Protein AF-A0A085ULA9-F1 (afdb_monomer)

Radius of gyration: 22.55 Å; Cα contacts (8 Å, |Δi|>4): 317; chains: 1; bounding box: 59×37×66 Å

pLDDT: mean 83.33, std 12.56, range [36.72, 97.19]

Organism: Pseudomonas syringae (NCBI:txid317)

Nearest PDB structures (foldseek):
  6o9v-assembly1_A-2  TM=3.734E-01  e=7.678E-01  Paramagnetospirillum magnetotacticum
  5i2s-assembly1_A  TM=2.786E-01  e=1.704E+00  Vesicular stomatitis Indiana virus strain Mudd-Summers
  6e7k-assembly2_D  TM=3.694E-01  e=5.322E+00  Homo sapiens
  3k71-assembly5_A  TM=2.189E-01  e=4.749E+00  Homo sapiens

Sequence (189 aa):
YWLSSKPIEDWLNKGPFGEDSYEAAPHLQEPETAFYYLLSLFANIRISIDHNPEFVPNYPLDFRDTVPFDVRKANTRIRIESSLGGLLNVMEGIDVGAFLALKRTETFHDISRINAYEKNTLTPVKDFVHRLLPNALEIFVNTPPFYMSEPLNNLPAVSHQWYVRAQLSLRDGPRTWVFPAPPPKDPTP

Foldseek 3Di:
DADDPCNPVLCCQQAPNHPPVPDRDPQRPDPVSSVLLVLQVQFPKDKDKDFQPLADPPDDDDPPDPDHPQQNPFGIKIKIFTCNCVVVVPQPFKDKDKKKKKKKKWWWAAPVSPDIDIDIDIGTDDDWDWDDDSGMIMTGHHADDWAPDDNVVRGTTIHMDMDMDMKMWGDDPPDIRIHPHPRDDDPDD

Solvent-accessible surface area (backbone atoms only — not comparable to full-atom values): 11130 Å² total; per-residue (Å²): 139,86,72,62,100,46,60,66,57,52,45,51,38,31,30,100,83,26,89,48,70,90,66,51,48,78,56,50,69,45,69,68,54,28,50,48,47,52,50,33,66,59,22,54,74,42,78,50,80,43,74,29,88,68,41,39,89,89,63,73,91,57,91,84,52,92,64,57,61,73,52,25,66,10,52,24,31,35,37,43,34,40,40,47,38,74,75,66,73,44,81,72,48,68,46,77,51,73,49,43,28,44,34,38,40,37,40,39,46,44,86,83,64,79,53,72,52,77,48,78,47,78,44,77,56,87,84,70,52,71,47,84,49,94,50,33,44,36,36,35,40,73,73,72,80,74,42,76,58,38,42,93,77,72,37,43,20,35,44,70,47,82,46,78,48,74,36,38,32,37,48,59,86,96,45,75,49,54,33,70,48,72,80,70,81,73,90,73,133

Secondary structure (DSSP, 8-state):
--S-S-HHHHHHHHSTT-S-GGG--HHHHSHHHHHHHHHHHHT--EEEEEE-TT--TT----TT-SS-HHHHH-SEEEEEE-SHHHHHT--SSEEEEEEEEEEEEEEEE-TTSS-EEEEEEEEEE---EEEEETTEEEEEE-PPPPB--BGGGTBPEEEEEEEEEEEEEEEETTEEEEESPPPPPPS--

Mean predicted aligned error: 8.76 Å

Structure (mmCIF, N/CA/C/O backbone):
data_AF-A0A085ULA9-F1
#
_entry.id   AF-A0A085ULA9-F1
#
loop_
_atom_site.group_PDB
_atom_site.id
_atom_site.type_symbol
_atom_site.label_atom_id
_atom_site.label_alt_id
_atom_site.label_comp_id
_atom_site.label_asym_id
_atom_site.label_entity_id
_atom_site.label_seq_id
_atom_site.pdbx_PDB_ins_code
_atom_site.Cartn_x
_atom_site.Cartn_y
_atom_site.Cartn_z
_atom_site.occupancy
_atom_site.B_iso_or_equiv
_atom_site.auth_seq_id
_atom_site.auth_comp_id
_atom_site.auth_asym_id
_atom_site.auth_atom_id
_atom_site.pdbx_PDB_model_num
ATOM 1 N N . TYR A 1 1 ? 9.131 10.186 23.127 1.00 36.72 1 TYR A N 1
ATOM 2 C CA . TYR A 1 1 ? 9.164 8.709 23.084 1.00 36.72 1 TYR A CA 1
ATOM 3 C C . TYR A 1 1 ? 7.733 8.209 23.075 1.00 36.72 1 TYR A C 1
ATOM 5 O O . TYR A 1 1 ? 7.153 8.189 24.144 1.00 36.72 1 TYR A O 1
ATOM 13 N N . TRP A 1 2 ? 7.111 7.925 21.925 1.00 43.69 2 TRP A N 1
ATOM 14 C CA . TRP A 1 2 ? 5.645 7.720 21.919 1.00 43.69 2 TRP A CA 1
ATOM 15 C C . TRP A 1 2 ? 5.112 6.588 21.043 1.00 43.69 2 TRP A C 1
ATOM 17 O O . TRP A 1 2 ? 3.910 6.390 20.931 1.00 43.69 2 TRP A O 1
ATOM 27 N N . LEU A 1 3 ? 6.012 5.777 20.504 1.00 49.28 3 LEU A N 1
ATOM 28 C CA . LEU A 1 3 ? 5.703 4.384 20.245 1.00 49.28 3 LEU A CA 1
ATOM 29 C C . LEU A 1 3 ? 6.704 3.624 21.100 1.00 49.28 3 LEU A C 1
ATOM 31 O O . LEU A 1 3 ? 7.901 3.639 20.808 1.00 49.28 3 LEU A O 1
ATOM 35 N N . SER A 1 4 ? 6.235 3.054 22.211 1.00 52.16 4 SER A N 1
ATOM 36 C CA . SER A 1 4 ? 6.981 1.975 22.849 1.00 52.16 4 SER A CA 1
ATOM 37 C C . SER A 1 4 ? 7.317 0.967 21.758 1.00 52.16 4 SER A C 1
ATOM 39 O O . SER A 1 4 ? 6.500 0.704 20.871 1.00 52.16 4 SER A O 1
ATOM 41 N N . SER A 1 5 ? 8.522 0.405 21.796 1.00 59.31 5 SER A N 1
ATOM 42 C CA . SER A 1 5 ? 8.891 -0.690 20.896 1.00 59.31 5 SER A CA 1
ATOM 43 C C . SER A 1 5 ? 7.953 -1.896 21.050 1.00 59.31 5 SER A C 1
ATOM 45 O O . SER A 1 5 ? 8.008 -2.818 20.239 1.00 59.31 5 SER A O 1
ATOM 47 N N . LYS A 1 6 ? 7.089 -1.881 22.077 1.00 71.19 6 LYS A N 1
ATOM 48 C CA . LYS A 1 6 ? 6.201 -2.956 22.484 1.00 71.19 6 LYS A CA 1
ATOM 49 C C . LYS A 1 6 ? 4.819 -2.426 22.917 1.00 71.19 6 LYS A C 1
ATOM 51 O O . LYS A 1 6 ? 4.442 -2.532 24.081 1.00 71.19 6 LYS A O 1
ATOM 56 N N . PRO A 1 7 ? 4.022 -1.885 21.981 1.00 76.25 7 PRO A N 1
ATOM 57 C CA . PRO A 1 7 ? 2.766 -1.196 22.296 1.00 76.25 7 PRO A CA 1
ATOM 58 C C . PRO A 1 7 ? 1.707 -2.090 22.964 1.00 76.25 7 PRO A C 1
ATOM 60 O O . PRO A 1 7 ? 0.885 -1.605 23.734 1.00 76.25 7 PRO A O 1
ATOM 63 N N . ILE A 1 8 ? 1.738 -3.402 22.708 1.00 80.12 8 ILE A N 1
ATOM 64 C CA . ILE A 1 8 ? 0.857 -4.369 23.380 1.00 80.12 8 ILE A CA 1
ATOM 65 C C . ILE A 1 8 ? 1.287 -4.591 24.835 1.00 80.12 8 ILE A C 1
ATOM 67 O O . ILE A 1 8 ? 0.431 -4.677 25.707 1.00 80.12 8 ILE A O 1
ATOM 71 N N . GLU A 1 9 ? 2.590 -4.670 25.115 1.00 78.19 9 GLU A N 1
ATOM 72 C CA . GLU A 1 9 ? 3.090 -4.854 26.485 1.00 78.19 9 GLU A CA 1
ATOM 73 C C . GLU A 1 9 ? 2.795 -3.617 27.340 1.00 78.19 9 GLU A C 1
ATOM 75 O O . GLU A 1 9 ? 2.327 -3.748 28.467 1.00 78.19 9 GLU A O 1
ATOM 80 N N . ASP A 1 10 ? 2.965 -2.420 26.773 1.00 77.25 10 ASP A N 1
ATOM 81 C CA . ASP A 1 10 ? 2.553 -1.168 27.412 1.00 77.25 10 ASP A CA 1
ATOM 82 C C . ASP A 1 10 ? 1.059 -1.172 27.759 1.00 77.25 10 ASP A C 1
ATOM 84 O O . ASP A 1 10 ? 0.683 -0.781 28.865 1.00 77.25 10 ASP A O 1
ATOM 88 N N . TRP A 1 11 ? 0.207 -1.644 26.842 1.00 78.12 11 TRP A N 1
ATOM 89 C CA . TRP A 1 11 ? -1.227 -1.742 27.098 1.00 78.12 11 TRP A CA 1
ATOM 90 C C . TRP A 1 11 ? -1.567 -2.769 28.183 1.00 78.12 11 TRP A C 1
ATOM 92 O O . TRP A 1 11 ? -2.423 -2.506 29.022 1.00 78.12 11 TRP A O 1
ATOM 102 N N . LEU A 1 12 ? -0.886 -3.917 28.208 1.00 81.62 12 LEU A N 1
ATOM 103 C CA . LEU A 1 12 ? -1.092 -4.939 29.238 1.00 81.62 12 LEU A CA 1
ATOM 104 C C . LEU A 1 12 ? -0.644 -4.462 30.628 1.00 81.62 12 LEU A C 1
ATOM 106 O O . LEU A 1 12 ? -1.341 -4.724 31.603 1.00 81.62 12 LEU A O 1
ATOM 110 N N . ASN A 1 13 ? 0.474 -3.737 30.717 1.00 81.19 13 ASN A N 1
ATOM 111 C CA . ASN A 1 13 ? 1.049 -3.305 31.995 1.00 81.19 13 ASN A CA 1
ATOM 112 C C . ASN A 1 13 ? 0.388 -2.043 32.568 1.00 81.19 13 ASN A C 1
ATOM 114 O O . ASN A 1 13 ? 0.240 -1.938 33.781 1.00 81.19 13 ASN A O 1
ATOM 118 N N . LYS A 1 14 ? -0.002 -1.086 31.712 1.00 78.81 14 LYS A N 1
ATOM 119 C CA . LYS A 1 14 ? -0.564 0.220 32.121 1.00 78.81 14 LYS A CA 1
ATOM 120 C C . LYS A 1 14 ? -2.064 0.359 31.866 1.00 78.81 14 LYS A C 1
ATOM 122 O O . LYS A 1 14 ? -2.638 1.421 32.109 1.00 78.81 14 LYS A O 1
ATOM 127 N N . GLY A 1 15 ? -2.682 -0.665 31.287 1.00 71.38 15 GLY A N 1
ATOM 128 C CA . GLY A 1 15 ? -4.110 -0.706 31.014 1.00 71.38 15 GLY A CA 1
ATOM 129 C C . GLY A 1 15 ? -4.943 -1.119 32.229 1.00 71.38 15 GLY A C 1
ATOM 130 O O . GLY A 1 15 ? -4.417 -1.296 33.325 1.00 71.38 15 GLY A O 1
ATOM 131 N N . PRO A 1 16 ? -6.258 -1.328 32.047 1.00 67.81 16 PRO A N 1
ATOM 132 C CA . PRO A 1 16 ? -7.203 -1.587 33.139 1.00 67.81 16 PRO A CA 1
ATOM 133 C C . PRO A 1 16 ? -6.960 -2.901 33.902 1.00 67.81 16 PRO A C 1
ATOM 135 O O . PRO A 1 16 ? -7.586 -3.122 34.935 1.00 67.81 16 PRO A O 1
ATOM 138 N N . PHE A 1 17 ? -6.084 -3.772 33.396 1.00 68.81 17 PHE A N 1
ATOM 139 C CA . PHE A 1 17 ? -5.747 -5.069 33.990 1.00 68.81 17 PHE A CA 1
ATOM 140 C C . PHE A 1 17 ? -4.289 -5.161 34.469 1.00 68.81 17 PHE A C 1
ATOM 142 O O . PHE A 1 17 ? -3.869 -6.232 34.901 1.00 68.81 17 PHE A O 1
ATOM 149 N N . GLY A 1 18 ? -3.514 -4.080 34.352 1.00 69.62 18 GLY A N 1
ATOM 150 C CA . GLY A 1 18 ? -2.092 -4.063 34.678 1.00 69.62 18 GLY A CA 1
ATOM 151 C C . GLY A 1 18 ? -1.803 -3.713 36.139 1.00 69.62 18 GLY A C 1
ATOM 152 O O . GLY A 1 18 ? -2.614 -3.080 36.813 1.00 69.62 18 GLY A O 1
ATOM 153 N N . GLU A 1 19 ? -0.634 -4.128 36.629 1.00 68.44 19 GLU A N 1
ATOM 154 C CA . GLU A 1 19 ? -0.195 -3.866 38.010 1.00 68.44 19 GLU A CA 1
ATOM 155 C C . GLU A 1 19 ? 0.380 -2.445 38.189 1.00 68.44 19 GLU A C 1
ATOM 157 O O . GLU A 1 19 ? 0.368 -1.904 39.296 1.00 68.44 19 GLU A O 1
ATOM 162 N N . ASP A 1 20 ? 0.807 -1.795 37.100 1.00 67.75 20 ASP A N 1
ATOM 163 C CA . ASP A 1 20 ? 1.395 -0.451 37.108 1.00 67.75 20 ASP A CA 1
ATOM 164 C C . ASP A 1 20 ? 0.315 0.638 36.986 1.00 67.75 20 ASP A C 1
ATOM 166 O O . ASP A 1 20 ? 0.240 1.390 36.011 1.00 67.75 20 ASP A O 1
ATOM 170 N N . SER A 1 21 ? -0.534 0.757 38.011 1.00 58.56 21 SER A N 1
ATOM 171 C CA . SER A 1 21 ? -1.608 1.763 38.061 1.00 58.56 21 SER A CA 1
ATOM 172 C C . SER A 1 21 ? -1.131 3.187 38.386 1.00 58.56 21 SER A C 1
ATOM 174 O O . SER A 1 21 ? -1.938 4.116 38.394 1.00 58.56 21 SER A O 1
ATOM 176 N N . TYR A 1 22 ? 0.153 3.375 38.711 1.00 60.53 22 TYR A N 1
ATOM 177 C CA . TYR A 1 22 ? 0.674 4.645 39.236 1.00 60.53 22 TYR A CA 1
ATOM 178 C C . TYR A 1 22 ? 0.851 5.740 38.170 1.00 60.53 22 TYR A C 1
ATOM 180 O O . TYR A 1 22 ? 0.768 6.915 38.512 1.00 60.53 22 TYR A O 1
ATOM 188 N N . GLU A 1 23 ? 1.005 5.382 36.890 1.00 68.12 23 GLU A N 1
ATOM 189 C CA . GLU A 1 23 ? 0.993 6.325 35.761 1.00 68.12 23 GLU A CA 1
ATOM 190 C C . GLU A 1 23 ? 0.370 5.671 34.517 1.00 68.12 23 GLU A C 1
ATOM 192 O O . GLU A 1 23 ? 1.063 5.247 33.583 1.00 68.12 23 GLU A O 1
ATOM 197 N N . ALA A 1 24 ? -0.965 5.585 34.494 1.00 65.00 24 ALA A N 1
ATOM 198 C CA . ALA A 1 24 ? -1.688 5.190 33.289 1.00 65.00 24 ALA A CA 1
ATOM 199 C C . ALA A 1 24 ? -1.331 6.151 32.146 1.00 65.00 24 ALA A C 1
ATOM 201 O O . ALA A 1 24 ? -1.476 7.374 32.271 1.00 65.00 24 ALA A O 1
ATOM 202 N N . ALA A 1 25 ? -0.850 5.598 31.028 1.00 72.75 25 ALA A N 1
ATOM 203 C CA . ALA A 1 25 ? -0.471 6.409 29.879 1.00 72.75 25 ALA A CA 1
ATOM 204 C C . ALA A 1 25 ? -1.682 7.240 29.401 1.00 72.75 25 ALA A C 1
ATOM 206 O O . ALA A 1 25 ? -2.804 6.738 29.455 1.00 72.75 25 ALA A O 1
ATOM 207 N N . PRO A 1 26 ? -1.499 8.477 28.900 1.00 74.50 26 PRO A N 1
ATOM 208 C CA . PRO A 1 26 ? -2.621 9.379 28.605 1.00 74.50 26 PRO A CA 1
ATOM 209 C C . PRO A 1 26 ? -3.698 8.770 27.694 1.00 74.50 26 PRO A C 1
ATOM 211 O O . PRO A 1 26 ? -4.889 8.979 27.888 1.00 74.50 26 PRO A O 1
ATOM 214 N N . HIS A 1 27 ? -3.279 7.940 26.738 1.00 72.62 27 HIS A N 1
ATOM 215 C CA . HIS A 1 27 ? -4.153 7.261 25.779 1.00 72.62 27 HIS A CA 1
ATOM 216 C C . HIS A 1 27 ? -4.982 6.111 26.363 1.00 72.62 27 HIS A C 1
ATOM 218 O O . HIS A 1 27 ? -5.830 5.559 25.670 1.00 72.62 27 HIS A O 1
ATOM 224 N N . LEU A 1 28 ? -4.726 5.753 27.621 1.00 77.44 28 LEU A N 1
ATOM 225 C CA . LEU A 1 28 ? -5.361 4.659 28.348 1.00 77.44 28 LEU A CA 1
ATOM 226 C C . LEU A 1 28 ? -6.327 5.146 29.433 1.00 77.44 28 LEU A C 1
ATOM 228 O O . LEU A 1 28 ? -7.044 4.337 30.014 1.00 77.44 28 LEU A O 1
ATOM 232 N N . GLN A 1 29 ? -6.343 6.453 29.707 1.00 78.06 29 GLN A N 1
ATOM 233 C CA . GLN A 1 29 ? -7.171 7.054 30.754 1.00 78.06 29 GLN A CA 1
ATOM 234 C C . GLN A 1 29 ? -8.648 7.115 30.353 1.00 78.06 29 GLN A C 1
ATOM 236 O O . GLN A 1 29 ? -9.530 6.861 31.170 1.00 78.06 29 GLN A O 1
ATOM 241 N N . GLU A 1 30 ? -8.921 7.434 29.088 1.00 81.50 30 GLU A N 1
ATOM 242 C CA . GLU A 1 30 ? -10.275 7.478 28.544 1.00 81.50 30 GLU A CA 1
ATOM 243 C C . GLU A 1 30 ? -10.642 6.121 27.921 1.00 81.50 30 GLU A C 1
ATOM 245 O O . GLU A 1 30 ? -9.983 5.704 26.964 1.00 81.50 30 GLU A O 1
ATOM 250 N N . PRO A 1 31 ? -11.706 5.439 28.389 1.00 81.62 31 PRO A N 1
ATOM 251 C CA . PRO A 1 31 ? -12.066 4.105 27.904 1.00 81.62 31 PRO A CA 1
ATOM 252 C C . PRO A 1 31 ? -12.288 4.019 26.388 1.00 81.62 31 PRO A C 1
ATOM 254 O O . PRO A 1 31 ? -11.878 3.044 25.761 1.00 81.62 31 PRO A O 1
ATOM 257 N N . GLU A 1 32 ? -12.911 5.037 25.783 1.00 79.75 32 GLU A N 1
ATOM 258 C CA . GLU A 1 32 ? -13.152 5.069 24.333 1.00 79.75 32 GLU A CA 1
ATOM 259 C C . GLU A 1 32 ? -11.840 5.200 23.543 1.00 79.75 32 GLU A C 1
ATOM 261 O O . GLU A 1 32 ? -11.615 4.462 22.581 1.00 79.75 32 GLU A O 1
ATOM 266 N N . THR A 1 33 ? -10.948 6.090 23.984 1.00 79.75 33 THR A N 1
ATOM 267 C CA . THR A 1 33 ? -9.624 6.303 23.381 1.00 79.75 33 THR A CA 1
ATOM 268 C C . THR A 1 33 ? -8.748 5.057 23.521 1.00 79.75 33 THR A C 1
ATOM 270 O O . THR A 1 33 ? -8.110 4.637 22.554 1.00 79.75 33 THR A O 1
ATOM 273 N N . ALA A 1 34 ? -8.783 4.410 24.685 1.00 80.75 34 ALA A N 1
ATOM 274 C CA . ALA A 1 34 ? -8.039 3.189 24.961 1.00 80.75 34 ALA A CA 1
ATOM 275 C C . ALA A 1 34 ? -8.523 2.010 24.100 1.00 80.75 34 ALA A C 1
ATOM 277 O O . ALA A 1 34 ? -7.717 1.289 23.507 1.00 80.75 34 ALA A O 1
ATOM 278 N N . PHE A 1 35 ? -9.844 1.849 23.966 1.00 82.62 35 PHE A N 1
ATOM 279 C CA . PHE A 1 35 ? -10.444 0.840 23.093 1.00 82.62 35 PHE A CA 1
ATOM 280 C C . PHE A 1 35 ? -10.069 1.063 21.625 1.00 82.62 35 PHE A C 1
ATOM 282 O O . PHE A 1 35 ? -9.672 0.126 20.933 1.00 82.62 35 PHE A O 1
ATOM 289 N N . TYR A 1 36 ? -10.143 2.304 21.148 1.00 81.50 36 TYR A N 1
ATOM 290 C CA . TYR A 1 36 ? -9.781 2.640 19.776 1.00 81.50 36 TYR A CA 1
ATOM 291 C C . TYR A 1 36 ? -8.299 2.415 19.480 1.00 81.50 36 TYR A C 1
ATOM 293 O O . TYR A 1 36 ? -7.945 1.872 18.430 1.00 81.50 36 TYR A O 1
ATOM 301 N N . TYR A 1 37 ? -7.432 2.785 20.424 1.00 81.19 37 TYR A N 1
ATOM 302 C CA . TYR A 1 37 ? -6.007 2.503 20.343 1.00 81.19 37 TYR A CA 1
ATOM 303 C C . TYR A 1 37 ? -5.758 0.997 20.245 1.00 81.19 37 TYR A C 1
ATOM 305 O O . TYR A 1 37 ? -5.087 0.548 19.316 1.00 81.19 37 TYR A O 1
ATOM 313 N N . LEU A 1 38 ? -6.378 0.202 21.120 1.00 84.31 38 LEU A N 1
ATOM 314 C CA . LEU A 1 38 ? -6.277 -1.254 21.090 1.00 84.31 38 LEU A CA 1
ATOM 315 C C . LEU A 1 38 ? -6.747 -1.844 19.756 1.00 84.31 38 LEU A C 1
ATOM 317 O O . LEU A 1 38 ? -6.068 -2.681 19.160 1.00 84.31 38 LEU A O 1
ATOM 321 N N . LEU A 1 39 ? -7.889 -1.375 19.260 1.00 85.19 39 LEU A N 1
ATOM 322 C CA . LEU A 1 39 ? -8.431 -1.788 17.974 1.00 85.19 39 LEU A CA 1
ATOM 323 C C . LEU A 1 39 ? -7.460 -1.466 16.833 1.00 85.19 39 LEU A C 1
ATOM 325 O O . LEU A 1 39 ? -7.285 -2.272 15.924 1.00 85.19 39 LEU A O 1
ATOM 329 N N . SER A 1 40 ? -6.769 -0.328 16.906 1.00 83.44 40 SER A N 1
ATOM 330 C CA . SER A 1 40 ? -5.747 0.040 15.927 1.00 83.44 40 SER A CA 1
ATOM 331 C C . SER A 1 40 ? -4.504 -0.846 15.972 1.00 83.44 40 SER A C 1
ATOM 333 O O . SER A 1 40 ? -3.949 -1.151 14.916 1.00 83.44 40 SER A O 1
ATOM 335 N N . LEU A 1 41 ? -4.109 -1.325 17.158 1.00 84.31 41 LEU A N 1
ATOM 336 C CA . LEU A 1 41 ? -3.024 -2.298 17.302 1.00 84.31 41 LEU A CA 1
ATOM 337 C C . LEU A 1 41 ? -3.396 -3.633 16.649 1.00 84.31 41 LEU A C 1
ATOM 339 O O . LEU A 1 41 ? -2.584 -4.228 15.940 1.00 84.31 41 LEU A O 1
ATOM 343 N N . PHE A 1 42 ? -4.641 -4.079 16.831 1.00 85.62 42 PHE A N 1
ATOM 344 C CA . PHE A 1 42 ? -5.135 -5.325 16.242 1.00 85.62 42 PHE A CA 1
ATOM 345 C C . PHE A 1 42 ? -5.633 -5.194 14.802 1.00 85.62 42 PHE A C 1
ATOM 347 O O . PHE A 1 42 ? -5.848 -6.209 14.139 1.00 85.62 42 PHE A O 1
ATOM 354 N N . ALA A 1 43 ? -5.749 -3.972 14.275 1.00 84.50 43 ALA A N 1
ATOM 355 C CA . ALA A 1 43 ? -6.116 -3.737 12.883 1.00 84.50 43 ALA A CA 1
ATOM 356 C C . ALA A 1 43 ? -5.145 -4.420 11.910 1.00 84.50 43 ALA A C 1
ATOM 358 O O . ALA A 1 43 ? -5.554 -4.762 10.797 1.00 84.50 43 ALA A O 1
ATOM 359 N N . ASN A 1 44 ? -3.889 -4.637 12.339 1.00 86.81 44 ASN A N 1
ATOM 360 C CA . ASN A 1 44 ? -2.874 -5.423 11.635 1.00 86.81 44 ASN A CA 1
ATOM 361 C C . ASN A 1 44 ? -2.814 -5.052 10.144 1.00 86.81 44 ASN A C 1
ATOM 363 O O . ASN A 1 44 ? -2.943 -5.901 9.262 1.00 86.81 44 ASN A O 1
ATOM 367 N N . ILE A 1 45 ? -2.693 -3.747 9.881 1.00 87.06 45 ILE A N 1
ATOM 368 C CA . ILE A 1 45 ? -2.668 -3.205 8.524 1.00 87.06 45 ILE A CA 1
ATOM 369 C C . ILE A 1 45 ? -1.348 -3.604 7.871 1.00 87.06 45 ILE A C 1
ATOM 371 O O . ILE A 1 45 ? -0.275 -3.278 8.382 1.00 87.06 45 ILE A O 1
ATOM 375 N N . ARG A 1 46 ? -1.420 -4.301 6.737 1.00 90.94 46 ARG A N 1
ATOM 376 C CA . ARG A 1 46 ? -0.248 -4.766 5.983 1.00 90.94 46 ARG A CA 1
ATOM 377 C C . ARG A 1 46 ? -0.300 -4.232 4.568 1.00 90.94 46 ARG A C 1
ATOM 379 O O . ARG A 1 46 ? -1.363 -4.214 3.961 1.00 90.94 46 ARG A O 1
ATOM 386 N N . ILE A 1 47 ? 0.849 -3.814 4.049 1.00 93.69 47 ILE A N 1
ATOM 387 C CA . ILE A 1 47 ? 0.995 -3.383 2.660 1.00 93.69 47 ILE A CA 1
ATOM 388 C C . ILE A 1 47 ? 2.066 -4.260 2.017 1.00 93.69 47 ILE A C 1
ATOM 390 O O . ILE A 1 47 ? 3.211 -4.240 2.468 1.00 93.69 47 ILE A O 1
ATOM 394 N N . SER A 1 48 ? 1.708 -5.017 0.980 1.00 95.94 48 SER A N 1
ATOM 395 C CA . SER A 1 48 ? 2.659 -5.747 0.135 1.00 95.94 48 SER A CA 1
ATOM 396 C C . SER A 1 48 ? 2.703 -5.154 -1.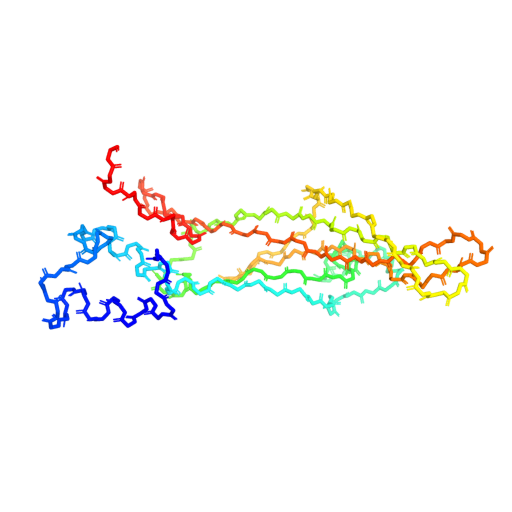269 1.00 95.94 48 SER A C 1
ATOM 398 O O . SER A 1 48 ? 1.733 -4.561 -1.744 1.00 95.94 48 SER A O 1
ATOM 400 N N . ILE A 1 49 ? 3.858 -5.276 -1.921 1.00 96.69 49 ILE A N 1
ATOM 401 C CA . ILE A 1 49 ? 4.091 -4.826 -3.294 1.00 96.69 49 ILE A CA 1
ATOM 402 C C . ILE A 1 49 ? 4.772 -5.989 -4.001 1.00 96.69 49 ILE A C 1
ATOM 404 O O . ILE A 1 49 ? 5.941 -6.270 -3.750 1.00 96.69 49 ILE A O 1
ATOM 408 N N . ASP A 1 50 ? 4.026 -6.665 -4.865 1.00 96.62 50 ASP A N 1
ATOM 409 C CA . ASP A 1 50 ? 4.431 -7.919 -5.488 1.00 96.62 50 ASP A CA 1
ATOM 410 C C . ASP A 1 50 ? 4.281 -7.844 -7.011 1.00 96.62 50 ASP A C 1
ATOM 412 O O . ASP A 1 50 ? 3.569 -6.993 -7.558 1.00 96.62 50 ASP A O 1
ATOM 416 N N . HIS A 1 51 ? 4.909 -8.785 -7.718 1.00 96.06 51 HIS A N 1
ATOM 417 C CA . HIS A 1 51 ? 4.569 -9.022 -9.116 1.00 96.06 51 HIS A CA 1
ATOM 418 C C . HIS A 1 51 ? 3.100 -9.446 -9.226 1.00 96.06 51 HIS A C 1
ATOM 420 O O . HIS A 1 51 ? 2.623 -10.253 -8.425 1.00 96.06 51 HIS A O 1
ATOM 426 N N . ASN A 1 52 ? 2.380 -8.912 -10.214 1.00 96.75 52 ASN A N 1
ATOM 427 C CA . ASN A 1 52 ? 1.007 -9.333 -10.454 1.00 96.75 52 ASN A CA 1
ATOM 428 C C . ASN A 1 52 ? 0.989 -10.746 -11.077 1.00 96.75 52 ASN A C 1
ATOM 430 O O . ASN A 1 52 ? 1.427 -10.891 -12.216 1.00 96.75 52 ASN A O 1
ATOM 434 N N . PRO A 1 53 ? 0.447 -11.774 -10.396 1.00 95.62 53 PRO A N 1
ATOM 435 C CA . PRO A 1 53 ? 0.401 -13.135 -10.936 1.00 95.62 53 PRO A CA 1
ATOM 436 C C . PRO A 1 53 ? -0.517 -13.278 -12.160 1.00 95.62 53 PRO A C 1
ATOM 438 O O . PRO A 1 53 ? -0.386 -14.236 -12.914 1.00 95.62 53 PRO A O 1
ATOM 441 N N . GLU A 1 54 ? -1.451 -12.345 -12.364 1.00 94.69 54 GLU A N 1
ATOM 442 C CA . GLU A 1 54 ? -2.379 -12.344 -13.501 1.00 94.69 54 GLU A CA 1
ATOM 443 C C . GLU A 1 54 ? -1.823 -11.585 -14.720 1.00 94.69 54 GLU A C 1
ATOM 445 O O . GLU A 1 54 ? -2.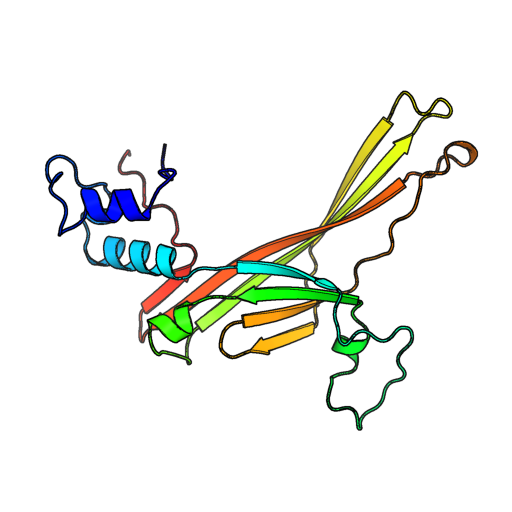492 -11.513 -15.757 1.00 94.69 54 GLU A O 1
ATOM 450 N N . PHE A 1 55 ? -0.619 -11.008 -14.601 1.00 95.31 55 PHE A N 1
ATOM 451 C CA . PHE A 1 55 ? 0.008 -10.211 -15.649 1.00 95.31 55 PHE A CA 1
ATOM 452 C C . PHE A 1 55 ? 0.325 -11.052 -16.883 1.00 95.31 55 PHE A C 1
ATOM 454 O O . PHE A 1 55 ? 1.016 -12.068 -16.804 1.00 95.31 55 PHE A O 1
ATOM 461 N N . VAL A 1 56 ? -0.118 -10.575 -18.045 1.00 93.69 56 VAL A N 1
ATOM 462 C CA . VAL A 1 56 ? 0.249 -11.155 -19.337 1.00 93.69 56 VAL A CA 1
ATOM 463 C C . VAL A 1 56 ? 0.782 -10.037 -20.238 1.00 93.69 56 VAL A C 1
ATOM 465 O O . VAL A 1 56 ? 0.036 -9.116 -20.584 1.00 93.69 56 VAL A O 1
ATOM 468 N N . PRO A 1 57 ? 2.069 -10.077 -20.637 1.00 90.12 57 PRO A N 1
ATOM 469 C CA . PRO A 1 57 ? 2.634 -9.087 -21.546 1.00 90.12 57 PRO A CA 1
ATOM 470 C C . PRO A 1 57 ? 1.855 -9.029 -22.863 1.00 90.12 57 PRO A C 1
ATOM 472 O O . PRO A 1 57 ? 1.587 -10.064 -23.468 1.00 90.12 57 PRO A O 1
ATOM 475 N N . ASN A 1 58 ? 1.538 -7.819 -23.332 1.00 88.56 58 ASN A N 1
ATOM 476 C CA . ASN A 1 58 ? 0.826 -7.586 -24.596 1.00 88.56 58 ASN A CA 1
ATOM 477 C C . ASN A 1 58 ? -0.509 -8.348 -24.712 1.00 88.56 58 ASN A C 1
ATOM 479 O O . ASN A 1 58 ? -0.890 -8.761 -25.808 1.00 88.56 58 ASN A O 1
ATOM 483 N N . TYR A 1 59 ? -1.209 -8.543 -23.589 1.00 84.94 59 TYR A N 1
ATOM 484 C CA . TYR A 1 59 ? -2.500 -9.222 -23.575 1.00 84.94 59 TYR A CA 1
ATOM 485 C C . TYR A 1 59 ? -3.506 -8.520 -24.507 1.00 84.94 59 TYR A C 1
ATOM 487 O O . TYR A 1 59 ? -3.672 -7.302 -24.390 1.00 84.94 59 TYR A O 1
ATOM 495 N N . PRO A 1 60 ? -4.168 -9.233 -25.436 1.00 90.06 60 PRO A N 1
ATOM 496 C CA . PRO A 1 60 ? -5.241 -8.655 -26.235 1.00 90.06 60 PRO A CA 1
ATOM 497 C C . PRO A 1 60 ? -6.496 -8.440 -25.380 1.00 90.06 60 PRO A C 1
ATOM 499 O O . PRO A 1 60 ? -6.722 -9.138 -24.398 1.00 90.06 60 PRO A O 1
ATOM 502 N N . LEU A 1 61 ? -7.342 -7.481 -25.757 1.00 90.25 61 LEU A N 1
ATOM 503 C CA . LEU A 1 61 ? -8.628 -7.284 -25.090 1.00 90.25 61 LEU A CA 1
ATOM 504 C C . LEU A 1 61 ? -9.550 -8.481 -25.372 1.00 90.25 61 LEU A C 1
ATOM 506 O O . LEU A 1 61 ? -10.035 -8.630 -26.493 1.00 90.25 61 LEU A O 1
ATOM 510 N N . ASP A 1 62 ? -9.797 -9.309 -24.356 1.00 89.31 62 ASP A N 1
ATOM 511 C CA . ASP A 1 62 ? -10.753 -10.417 -24.405 1.00 89.31 62 ASP A CA 1
ATOM 512 C C . ASP A 1 62 ? -11.903 -10.178 -23.416 1.00 89.31 62 ASP A C 1
ATOM 514 O O . ASP A 1 62 ? -11.714 -10.145 -22.202 1.00 89.31 62 ASP A O 1
ATOM 518 N N . PHE A 1 63 ? -13.115 -10.013 -23.947 1.00 85.19 63 PHE A N 1
ATOM 519 C CA . PHE A 1 63 ? -14.331 -9.791 -23.158 1.00 85.19 63 PHE A CA 1
ATOM 520 C C . PHE A 1 63 ? -14.877 -11.067 -22.502 1.00 85.19 63 PHE A C 1
ATOM 522 O O . PHE A 1 63 ? -15.801 -10.985 -21.697 1.00 85.19 63 PHE A O 1
ATOM 529 N N . ARG A 1 64 ? -14.368 -12.246 -22.877 1.00 90.06 64 ARG A N 1
ATOM 530 C CA . ARG A 1 64 ? -14.779 -13.540 -22.306 1.00 90.06 64 ARG A CA 1
ATOM 531 C C . ARG A 1 64 ? -13.941 -13.940 -21.099 1.00 90.06 64 ARG A C 1
ATOM 533 O O . ARG A 1 64 ? -14.249 -14.941 -20.454 1.00 90.06 64 ARG A O 1
ATOM 540 N N . ASP A 1 65 ? -12.883 -13.189 -20.824 1.00 89.19 65 ASP A N 1
ATOM 541 C CA . ASP A 1 65 ? -11.993 -13.448 -19.712 1.00 89.19 65 ASP A CA 1
ATOM 542 C C . ASP A 1 65 ? -12.676 -13.171 -18.372 1.00 89.19 65 ASP A C 1
ATOM 544 O O . ASP A 1 65 ? -13.453 -12.229 -18.218 1.00 89.19 65 ASP A O 1
ATOM 548 N N . THR A 1 66 ? -12.362 -13.997 -17.381 1.00 90.19 66 THR A N 1
ATOM 549 C CA . THR A 1 66 ? -12.832 -13.810 -16.009 1.00 90.19 66 THR A CA 1
ATOM 550 C C . THR A 1 66 ? -12.047 -12.723 -15.283 1.00 90.19 66 THR A C 1
ATOM 552 O O . THR A 1 66 ? -12.565 -12.115 -14.346 1.00 90.19 66 THR A O 1
ATOM 555 N N . VAL A 1 67 ? -10.809 -12.460 -15.708 1.00 90.44 67 VAL A N 1
ATOM 556 C CA . VAL A 1 67 ? -9.968 -11.400 -15.152 1.00 90.44 67 VAL A CA 1
ATOM 557 C C . VAL A 1 67 ? -10.076 -10.148 -16.027 1.00 90.44 67 VAL A C 1
ATOM 559 O O . VAL A 1 67 ? -9.820 -10.227 -17.231 1.00 90.44 67 VAL A O 1
ATOM 562 N N . PRO A 1 68 ? -10.379 -8.969 -15.448 1.00 90.94 68 PRO A N 1
ATOM 563 C CA . PRO A 1 68 ? -10.450 -7.725 -16.204 1.00 90.94 68 PRO A CA 1
ATOM 564 C C . PRO A 1 68 ? -9.151 -7.400 -16.949 1.00 90.94 68 PRO A C 1
ATOM 566 O O . PRO A 1 68 ? -8.051 -7.536 -16.407 1.00 90.94 68 PRO A O 1
ATOM 569 N N . PHE A 1 69 ? -9.291 -6.880 -18.170 1.00 91.69 69 PHE A N 1
ATOM 570 C CA . PHE A 1 69 ? -8.172 -6.494 -19.033 1.00 91.69 69 PHE A CA 1
ATOM 571 C C . PHE A 1 69 ? -7.144 -5.596 -18.331 1.00 91.69 69 PHE A C 1
ATOM 573 O O . PHE A 1 69 ? -5.941 -5.852 -18.401 1.00 91.69 69 PHE A O 1
ATOM 580 N N . ASP A 1 70 ? -7.608 -4.574 -17.609 1.00 90.62 70 ASP A N 1
ATOM 581 C CA . ASP A 1 70 ? -6.714 -3.627 -16.944 1.00 90.62 70 ASP A CA 1
ATOM 582 C C . ASP A 1 70 ? -5.877 -4.273 -15.835 1.00 90.62 70 ASP A C 1
ATOM 584 O O . ASP A 1 70 ? -4.746 -3.851 -15.587 1.00 90.62 70 ASP A O 1
ATOM 588 N N . VAL A 1 71 ? -6.394 -5.336 -15.211 1.00 93.19 71 VAL A N 1
ATOM 589 C CA . VAL A 1 71 ? -5.625 -6.112 -14.240 1.00 93.19 71 VAL A CA 1
ATOM 590 C C . VAL A 1 71 ? -4.529 -6.899 -14.948 1.00 93.19 71 VAL A C 1
ATOM 592 O O . VAL A 1 71 ? -3.374 -6.831 -14.539 1.00 93.19 71 VAL A O 1
ATOM 595 N N . ARG A 1 72 ? -4.839 -7.583 -16.054 1.00 93.19 72 ARG A N 1
ATOM 596 C CA . ARG A 1 72 ? -3.834 -8.350 -16.815 1.00 93.19 72 ARG A CA 1
ATOM 597 C C . ARG A 1 72 ? -2.741 -7.493 -17.432 1.00 93.19 72 ARG A C 1
ATOM 599 O O . ARG A 1 72 ? -1.628 -7.973 -17.631 1.00 93.19 72 ARG A O 1
ATOM 606 N N . LYS A 1 73 ? -3.048 -6.234 -17.740 1.00 92.69 73 LYS A N 1
ATOM 607 C CA . LYS A 1 73 ? -2.091 -5.265 -18.282 1.00 92.69 73 LYS A CA 1
ATOM 608 C C . LYS A 1 73 ? -1.099 -4.755 -17.229 1.00 92.69 73 LYS A C 1
ATOM 610 O O . LYS A 1 73 ? -0.001 -4.327 -17.581 1.00 92.69 73 LYS A O 1
ATOM 615 N N . ALA A 1 74 ? -1.467 -4.768 -15.952 1.00 94.50 74 ALA A N 1
ATOM 616 C CA . ALA A 1 74 ? -0.632 -4.274 -14.864 1.00 94.50 74 ALA A CA 1
ATOM 617 C C . ALA A 1 74 ? 0.382 -5.333 -14.412 1.00 94.50 74 ALA A C 1
ATOM 619 O O . ALA A 1 74 ? 0.004 -6.446 -14.060 1.00 94.50 74 ALA A O 1
ATOM 620 N N . ASN A 1 75 ? 1.673 -4.996 -14.376 1.00 95.56 75 ASN A N 1
ATOM 621 C CA . ASN A 1 75 ? 2.729 -5.941 -13.988 1.00 95.56 75 ASN A CA 1
ATOM 622 C C . ASN A 1 75 ? 2.974 -6.022 -12.470 1.00 95.56 75 ASN A C 1
ATOM 624 O O . ASN A 1 75 ? 3.744 -6.870 -12.015 1.00 95.56 75 ASN A O 1
ATOM 628 N N . THR A 1 76 ? 2.358 -5.135 -11.688 1.00 96.88 76 THR A N 1
ATOM 629 C CA . THR A 1 76 ? 2.595 -4.992 -10.249 1.00 96.88 76 THR A CA 1
ATOM 630 C C . THR A 1 76 ? 1.272 -4.920 -9.509 1.00 96.88 76 THR A C 1
ATOM 632 O O . THR A 1 76 ? 0.358 -4.198 -9.912 1.00 96.88 76 THR A O 1
ATOM 635 N N . ARG A 1 77 ? 1.191 -5.662 -8.407 1.00 96.94 77 ARG A N 1
ATOM 636 C CA . ARG A 1 77 ? 0.053 -5.681 -7.495 1.00 96.94 77 ARG A CA 1
ATOM 637 C C . ARG A 1 77 ? 0.496 -5.138 -6.144 1.00 96.94 77 ARG A C 1
ATOM 639 O O . ARG A 1 77 ? 1.419 -5.662 -5.529 1.00 96.94 77 ARG A O 1
ATOM 646 N N . ILE A 1 78 ? -0.202 -4.118 -5.671 1.00 96.81 78 ILE A N 1
ATOM 647 C CA . ILE A 1 78 ? -0.076 -3.580 -4.320 1.00 96.81 78 ILE A CA 1
ATOM 648 C C . ILE A 1 78 ? -1.284 -4.067 -3.534 1.00 96.81 78 ILE A C 1
ATOM 650 O O . ILE A 1 78 ? -2.412 -3.903 -3.989 1.00 96.81 78 ILE A O 1
ATOM 654 N N . ARG A 1 79 ? -1.074 -4.669 -2.369 1.00 95.44 79 ARG A N 1
ATOM 655 C CA . ARG A 1 79 ? -2.157 -5.228 -1.560 1.00 95.44 79 ARG A CA 1
ATOM 656 C C . ARG A 1 79 ? -2.141 -4.619 -0.170 1.00 95.44 79 ARG A C 1
ATOM 658 O O . ARG A 1 79 ? -1.123 -4.665 0.509 1.00 95.44 79 ARG A O 1
ATOM 665 N N . ILE A 1 80 ? -3.270 -4.043 0.228 1.00 93.06 80 ILE A N 1
ATOM 666 C CA . ILE A 1 80 ? -3.499 -3.447 1.544 1.00 93.06 80 ILE A CA 1
ATOM 667 C C . ILE A 1 80 ? -4.460 -4.366 2.293 1.00 93.06 80 ILE A C 1
ATOM 669 O O . ILE A 1 80 ? -5.616 -4.486 1.903 1.00 93.06 80 ILE A O 1
ATOM 673 N N . GLU A 1 81 ? -3.996 -5.019 3.351 1.00 91.56 81 GLU A N 1
ATOM 674 C CA . GLU A 1 81 ? -4.777 -5.979 4.138 1.00 91.56 81 GLU A CA 1
ATOM 675 C C . GLU A 1 81 ? -5.045 -5.454 5.543 1.00 91.56 81 GLU A C 1
ATOM 677 O O . GLU A 1 81 ? -4.251 -4.681 6.081 1.00 91.56 81 GLU A O 1
ATOM 682 N N . SER A 1 82 ? -6.134 -5.911 6.160 1.00 88.31 82 SER A N 1
ATOM 683 C CA . SER A 1 82 ? -6.423 -5.636 7.567 1.00 88.31 82 SER A CA 1
ATOM 684 C C . SER A 1 82 ? -7.236 -6.751 8.217 1.00 88.31 82 SER A C 1
ATOM 686 O O . SER A 1 82 ? -8.073 -7.396 7.587 1.00 88.31 82 SER A O 1
ATOM 688 N N . SER A 1 83 ? -7.009 -6.949 9.515 1.00 87.31 83 SER A N 1
ATOM 689 C CA . SER A 1 83 ? -7.765 -7.882 10.352 1.00 87.31 83 SER A CA 1
ATOM 690 C C . SER A 1 83 ? -9.060 -7.284 10.922 1.00 87.31 83 SER A C 1
ATOM 692 O O . SER A 1 83 ? -9.818 -8.015 11.554 1.00 87.31 83 SER A O 1
ATOM 694 N N . LEU A 1 84 ? -9.354 -5.996 10.683 1.00 83.12 84 LEU A N 1
ATOM 695 C CA . LEU A 1 84 ? -10.520 -5.300 11.254 1.00 83.12 84 LEU A CA 1
ATOM 696 C C . LEU A 1 84 ? -11.857 -5.974 10.925 1.00 83.12 84 LEU A C 1
ATOM 698 O O . LEU A 1 84 ? -12.679 -6.146 11.822 1.00 83.12 84 LEU A O 1
ATOM 702 N N . GLY A 1 85 ? -12.057 -6.400 9.673 1.00 75.12 85 GLY A N 1
ATOM 703 C CA . GLY A 1 85 ? -13.311 -7.041 9.256 1.00 75.12 85 GLY A CA 1
ATOM 704 C C . GLY A 1 85 ? -13.595 -8.341 10.012 1.00 75.12 85 GLY A C 1
ATOM 705 O O . GLY A 1 85 ? -14.723 -8.585 10.432 1.00 75.12 85 GLY A O 1
ATOM 706 N N . GLY A 1 86 ? -12.556 -9.145 10.262 1.00 75.94 86 GLY A N 1
ATOM 707 C CA . GLY A 1 86 ? -12.676 -10.365 11.064 1.00 75.94 86 GLY A CA 1
ATOM 708 C C . GLY A 1 86 ? -12.813 -10.088 12.563 1.00 75.94 86 GLY A C 1
ATOM 709 O O . GLY A 1 86 ? -13.569 -10.771 13.243 1.00 75.94 86 GLY A O 1
ATOM 710 N N . LEU A 1 87 ? -12.109 -9.073 13.074 1.00 76.50 87 LEU A N 1
ATOM 711 C CA . LEU A 1 87 ? -12.107 -8.717 14.495 1.00 76.50 87 LEU A CA 1
ATOM 712 C C . LEU A 1 87 ? -13.460 -8.186 14.973 1.00 76.50 87 LEU A C 1
ATOM 714 O O . LEU A 1 87 ? -13.877 -8.472 16.091 1.00 76.50 87 LEU A O 1
ATOM 718 N N . LEU A 1 88 ? -14.132 -7.405 14.132 1.00 72.69 88 LEU A N 1
ATOM 719 C CA . LEU A 1 88 ? -15.383 -6.744 14.493 1.00 72.69 88 LEU A CA 1
ATOM 720 C C . LEU A 1 88 ? -16.613 -7.502 14.000 1.00 72.69 88 LEU A C 1
ATOM 722 O O . LEU A 1 88 ? -17.726 -7.112 14.333 1.00 72.69 88 LEU A O 1
ATOM 726 N N . ASN A 1 89 ? -16.425 -8.579 13.226 1.00 67.00 89 ASN A N 1
ATOM 727 C CA . ASN A 1 89 ? -17.503 -9.302 12.547 1.00 67.00 89 ASN A CA 1
ATOM 728 C C . ASN A 1 89 ? -18.426 -8.361 11.739 1.00 67.00 89 ASN A C 1
ATOM 730 O O . ASN A 1 89 ? -19.621 -8.606 11.580 1.00 67.00 89 ASN A O 1
ATOM 734 N N . VAL A 1 90 ? -17.856 -7.253 11.255 1.00 61.22 90 VAL A N 1
ATOM 735 C CA . VAL A 1 90 ? -18.524 -6.205 10.485 1.00 61.22 90 VAL A CA 1
ATOM 736 C C . VAL A 1 90 ? -17.837 -6.161 9.127 1.00 61.22 90 VAL A C 1
ATOM 738 O O . VAL A 1 90 ? -16.677 -5.765 9.017 1.00 61.22 90 VAL A O 1
ATOM 741 N N . MET A 1 91 ? -18.545 -6.618 8.093 1.00 56.00 91 MET A N 1
ATOM 742 C CA . MET A 1 91 ? -18.062 -6.556 6.708 1.00 56.00 91 MET A CA 1
ATOM 743 C C . MET A 1 91 ? -18.492 -5.262 6.005 1.00 56.00 91 MET A C 1
ATOM 745 O O . MET A 1 91 ? -17.818 -4.813 5.082 1.00 56.00 91 MET A O 1
ATOM 749 N N . GLU A 1 92 ? -19.590 -4.644 6.447 1.00 64.38 92 GLU A N 1
ATOM 750 C CA . GLU A 1 92 ? -20.106 -3.396 5.883 1.00 64.38 92 GLU A CA 1
ATOM 751 C C . GLU A 1 92 ? -19.604 -2.185 6.676 1.00 64.38 92 GLU A C 1
ATOM 753 O O . GLU A 1 92 ? -19.680 -2.155 7.898 1.00 64.38 92 GLU A O 1
ATOM 758 N N . GLY A 1 93 ? -19.103 -1.163 5.980 1.00 70.12 93 GLY A N 1
ATOM 759 C CA . GLY A 1 93 ? -18.682 0.099 6.598 1.00 70.12 93 GLY A CA 1
ATOM 760 C C . GLY A 1 93 ? -17.173 0.280 6.754 1.00 70.12 93 GLY A C 1
ATOM 761 O O . GLY A 1 93 ? -16.763 1.371 7.149 1.00 70.12 93 GLY A O 1
ATOM 762 N N . ILE A 1 94 ? -16.349 -0.722 6.415 1.00 78.62 94 ILE A N 1
ATOM 763 C CA . ILE A 1 94 ? -14.899 -0.531 6.264 1.00 78.62 94 ILE A CA 1
ATOM 764 C C . ILE A 1 94 ? -14.622 0.136 4.916 1.00 78.62 94 ILE A C 1
ATOM 766 O O . ILE A 1 94 ? -15.028 -0.366 3.871 1.00 78.62 94 ILE A O 1
ATOM 770 N N . ASP A 1 95 ? -13.900 1.247 4.949 1.00 81.38 95 ASP A N 1
ATOM 771 C CA . ASP A 1 95 ? -13.434 1.987 3.782 1.00 81.38 95 ASP A CA 1
ATOM 772 C C . ASP A 1 95 ? -11.906 2.130 3.828 1.00 81.38 95 ASP A C 1
ATOM 774 O O . ASP A 1 95 ? -11.304 2.196 4.903 1.00 81.38 95 ASP A O 1
ATOM 778 N N . VAL A 1 96 ? -11.262 2.157 2.663 1.00 83.44 96 VAL A N 1
ATOM 779 C CA . VAL A 1 96 ? -9.800 2.197 2.533 1.00 83.44 96 VAL A CA 1
ATOM 780 C C . VAL A 1 96 ? -9.405 3.351 1.621 1.00 83.44 96 VAL A C 1
ATOM 782 O O . VAL A 1 96 ? -9.507 3.271 0.399 1.00 83.44 96 VAL A O 1
ATOM 785 N N . GLY A 1 97 ? -8.872 4.415 2.216 1.00 83.62 97 GLY A N 1
ATOM 786 C CA . GLY A 1 97 ? -8.203 5.489 1.494 1.00 83.62 97 GLY A CA 1
ATOM 787 C C . GLY A 1 97 ? -6.743 5.128 1.235 1.00 83.62 97 GLY A C 1
ATOM 788 O O . GLY A 1 97 ? -5.978 4.920 2.176 1.00 83.62 97 GLY A O 1
ATOM 789 N N . ALA A 1 98 ? -6.324 5.082 -0.028 1.00 86.50 98 ALA A N 1
ATOM 790 C CA . ALA A 1 98 ? -4.933 4.839 -0.403 1.00 86.50 98 ALA A CA 1
ATOM 791 C C . ALA A 1 98 ? -4.340 6.049 -1.135 1.00 86.50 98 ALA A C 1
ATOM 793 O O . ALA A 1 98 ? -4.912 6.566 -2.092 1.00 86.50 98 ALA A O 1
ATOM 794 N N . PHE A 1 99 ? -3.161 6.483 -0.696 1.00 91.56 99 PHE A N 1
ATOM 795 C CA . PHE A 1 99 ? -2.281 7.371 -1.440 1.00 91.56 99 PHE A CA 1
ATOM 796 C C . PHE A 1 99 ? -1.165 6.545 -2.073 1.00 91.56 99 PHE A C 1
ATOM 798 O O . PHE A 1 99 ? -0.490 5.763 -1.397 1.00 91.56 99 PHE A O 1
ATOM 805 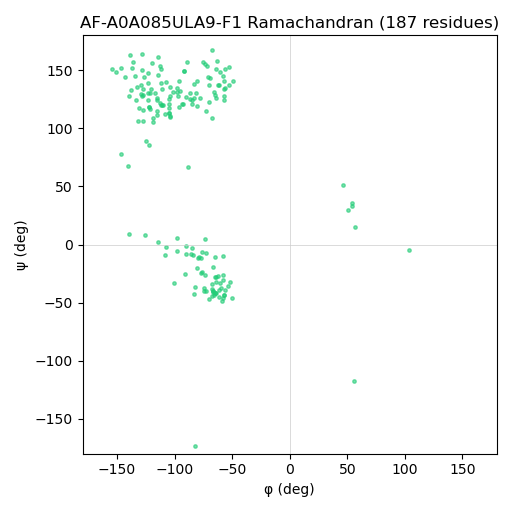N N . LEU A 1 100 ? -0.951 6.771 -3.364 1.00 94.25 100 LEU A N 1
ATOM 806 C CA . LEU A 1 100 ? 0.041 6.075 -4.157 1.00 94.25 100 LEU A CA 1
ATOM 807 C C . LEU A 1 100 ? 0.930 7.081 -4.887 1.00 94.25 100 LEU A C 1
ATOM 809 O O . LEU A 1 100 ? 0.441 8.021 -5.515 1.00 94.25 100 LEU A O 1
ATOM 813 N N . ALA A 1 101 ? 2.240 6.861 -4.849 1.00 96.31 101 ALA A N 1
ATOM 814 C CA . ALA A 1 101 ? 3.192 7.621 -5.642 1.00 96.31 101 ALA A CA 1
ATOM 815 C C . ALA A 1 101 ? 4.340 6.740 -6.139 1.00 96.31 101 ALA A C 1
ATOM 817 O O . ALA A 1 101 ? 4.811 5.850 -5.433 1.00 96.31 101 ALA A O 1
ATOM 818 N N . LEU A 1 102 ? 4.820 7.018 -7.347 1.00 97.06 102 LEU A N 1
ATOM 819 C CA . LEU A 1 102 ? 6.006 6.386 -7.909 1.00 97.06 102 LEU A CA 1
ATOM 820 C C . LEU A 1 102 ? 7.213 7.291 -7.675 1.00 97.06 102 LEU A C 1
ATOM 822 O O . LEU A 1 102 ? 7.258 8.417 -8.177 1.00 97.06 102 LEU A O 1
ATOM 826 N N . LYS A 1 103 ? 8.202 6.800 -6.930 1.00 97.19 103 LYS A N 1
ATOM 827 C CA . LYS A 1 103 ? 9.521 7.421 -6.864 1.00 97.19 103 LYS A CA 1
ATOM 828 C C . LYS A 1 103 ? 10.368 6.888 -8.008 1.00 97.19 103 LYS A C 1
ATOM 830 O O . LYS A 1 103 ? 10.550 5.681 -8.136 1.00 97.19 103 LYS A O 1
ATOM 835 N N . ARG A 1 104 ? 10.905 7.801 -8.805 1.00 97.06 104 ARG A N 1
ATOM 836 C CA . ARG A 1 104 ? 11.931 7.551 -9.811 1.00 97.06 104 ARG A CA 1
ATOM 837 C C . ARG A 1 104 ? 13.261 8.070 -9.281 1.00 97.06 104 ARG A C 1
ATOM 839 O O . ARG A 1 104 ? 13.346 9.245 -8.917 1.00 97.06 104 ARG A O 1
ATOM 846 N N . THR A 1 105 ? 14.267 7.207 -9.260 1.00 96.81 105 THR A N 1
ATOM 847 C CA . THR A 1 105 ? 15.641 7.552 -8.891 1.00 96.81 105 THR A CA 1
ATOM 848 C C . THR A 1 105 ? 16.511 7.441 -10.136 1.00 96.81 105 THR A C 1
ATOM 850 O O . THR A 1 105 ? 16.581 6.380 -10.753 1.00 96.81 105 THR A O 1
ATOM 853 N N . GLU A 1 106 ? 17.144 8.544 -10.518 1.00 95.62 106 GLU A N 1
ATOM 854 C CA . GLU A 1 106 ? 18.136 8.609 -11.589 1.00 95.62 106 GLU A CA 1
ATOM 855 C C . GLU A 1 106 ? 19.525 8.728 -10.955 1.00 95.62 106 GLU A C 1
ATOM 857 O O . GLU A 1 106 ? 19.830 9.747 -10.332 1.00 95.62 106 GLU A O 1
ATOM 862 N 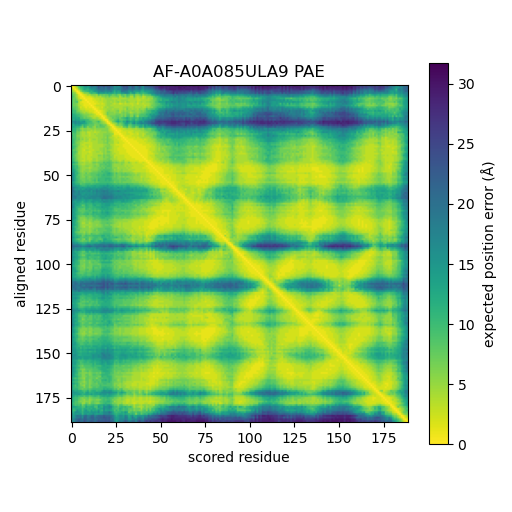N . THR A 1 107 ? 20.359 7.703 -11.104 1.00 93.62 107 THR A N 1
ATOM 863 C CA . THR A 1 107 ? 21.730 7.679 -10.582 1.00 93.62 107 THR A CA 1
ATOM 864 C C . THR A 1 107 ? 22.709 7.906 -11.727 1.00 93.62 107 THR A C 1
ATOM 866 O O . THR A 1 107 ? 22.884 7.053 -12.601 1.00 93.62 107 THR A O 1
ATOM 869 N N . PHE A 1 108 ? 23.351 9.070 -11.737 1.00 89.88 108 PHE A N 1
ATOM 870 C CA . PHE A 1 108 ? 24.364 9.428 -12.724 1.00 89.88 108 PHE A CA 1
ATOM 871 C C . PHE A 1 108 ? 25.729 9.000 -12.208 1.00 89.88 108 PHE A C 1
ATOM 873 O O . PHE A 1 108 ? 26.103 9.370 -11.099 1.00 89.88 108 PHE A O 1
ATOM 880 N N . HIS A 1 109 ? 26.469 8.245 -13.014 1.00 85.56 109 HIS A N 1
ATOM 881 C CA . HIS A 1 109 ? 27.840 7.850 -12.709 1.00 85.56 109 HIS A CA 1
ATOM 882 C C . HIS A 1 109 ? 28.800 8.623 -13.604 1.00 85.56 109 HIS A C 1
ATOM 884 O O . HIS A 1 109 ? 28.537 8.782 -14.798 1.00 85.56 109 HIS A O 1
ATOM 890 N N . ASP A 1 110 ? 29.928 9.059 -13.048 1.00 80.44 110 ASP A N 1
ATOM 891 C CA . ASP A 1 110 ? 31.036 9.518 -13.879 1.00 80.44 110 ASP A CA 1
ATOM 892 C C . ASP A 1 110 ? 31.655 8.353 -14.683 1.00 80.44 110 ASP A C 1
ATOM 894 O O . ASP A 1 110 ? 31.389 7.173 -14.430 1.00 80.44 110 ASP A O 1
ATOM 898 N N . ILE A 1 111 ? 32.494 8.676 -15.674 1.00 77.75 111 ILE A N 1
ATOM 899 C CA . ILE A 1 111 ? 33.154 7.670 -16.532 1.00 77.75 111 ILE A CA 1
ATOM 900 C C . ILE A 1 111 ? 33.997 6.694 -15.692 1.00 77.75 111 ILE A C 1
ATOM 902 O O . ILE A 1 111 ? 34.119 5.520 -16.039 1.00 77.75 111 ILE A O 1
ATOM 906 N N . SER A 1 112 ? 34.542 7.162 -14.565 1.00 77.12 112 SER A N 1
ATOM 907 C CA . SER A 1 112 ? 35.348 6.355 -13.646 1.00 77.12 112 SER A CA 1
ATOM 908 C C . SER A 1 112 ? 34.520 5.460 -12.709 1.00 77.12 112 SER A C 1
ATOM 910 O O . SER A 1 112 ? 35.079 4.577 -12.064 1.00 77.12 112 SER A O 1
ATOM 912 N N . ARG A 1 113 ? 33.194 5.660 -12.649 1.00 71.31 113 ARG A N 1
ATOM 913 C CA . ARG A 1 113 ? 32.233 5.082 -11.692 1.00 71.31 113 ARG A CA 1
ATOM 914 C C . ARG A 1 113 ? 32.556 5.345 -10.214 1.00 71.31 113 ARG A C 1
ATOM 916 O O . ARG A 1 113 ? 31.974 4.690 -9.353 1.00 71.31 113 ARG A O 1
ATOM 92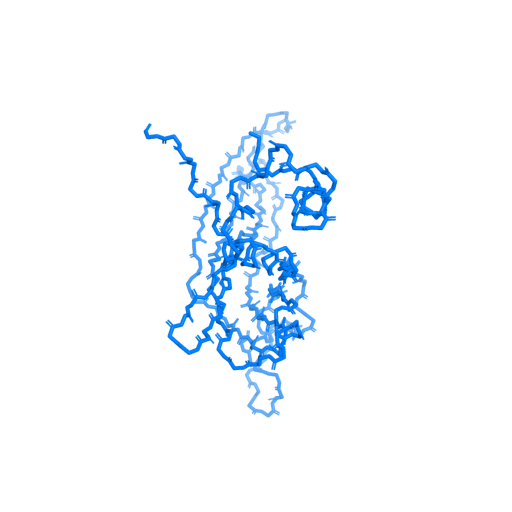3 N N . ILE A 1 114 ? 33.451 6.287 -9.918 1.00 72.44 114 ILE A N 1
ATOM 924 C CA . ILE A 1 114 ? 33.879 6.619 -8.550 1.00 72.44 114 ILE A CA 1
ATOM 925 C C . ILE A 1 114 ? 32.883 7.587 -7.916 1.00 72.44 114 ILE A C 1
ATOM 927 O O . ILE A 1 114 ? 32.499 7.408 -6.763 1.00 72.44 114 ILE A O 1
ATOM 931 N N . ASN A 1 115 ? 32.433 8.584 -8.680 1.00 72.50 115 ASN A N 1
ATOM 932 C CA . ASN A 1 115 ? 31.452 9.550 -8.211 1.00 72.50 115 ASN A CA 1
ATOM 933 C C . ASN A 1 115 ? 30.080 9.241 -8.801 1.00 72.50 115 ASN A C 1
ATOM 935 O O . ASN A 1 115 ? 29.941 8.982 -10.002 1.00 72.50 115 ASN A O 1
ATOM 939 N N . ALA A 1 116 ? 29.062 9.309 -7.948 1.00 83.69 116 ALA A N 1
ATOM 940 C CA . ALA A 1 116 ? 27.673 9.236 -8.355 1.00 83.69 116 ALA A CA 1
ATOM 941 C C . ALA A 1 116 ? 26.858 10.326 -7.662 1.00 83.69 116 ALA A C 1
ATOM 943 O O . ALA A 1 116 ? 27.111 10.662 -6.504 1.00 83.69 116 ALA A O 1
ATOM 944 N N . TYR A 1 117 ? 25.869 10.862 -8.368 1.00 89.06 117 TYR A N 1
ATOM 945 C CA . TYR A 1 117 ? 24.837 11.692 -7.761 1.00 89.06 117 TYR A CA 1
ATOM 946 C C . TYR A 1 117 ? 23.458 11.180 -8.160 1.00 89.06 117 TYR A C 1
ATOM 948 O O . TYR A 1 117 ? 23.271 10.603 -9.235 1.00 89.06 117 TYR A O 1
ATOM 956 N N . GLU A 1 118 ? 22.490 11.395 -7.276 1.00 93.25 118 GLU A N 1
ATOM 957 C CA . GLU A 1 118 ? 21.121 10.938 -7.465 1.00 93.25 118 GLU A CA 1
ATOM 958 C C . GLU A 1 118 ? 20.178 12.111 -7.668 1.00 93.25 118 GLU A C 1
ATOM 960 O O . GLU A 1 118 ? 20.228 13.119 -6.960 1.00 93.25 118 GLU A O 1
ATOM 965 N N . LYS A 1 119 ? 19.253 11.939 -8.604 1.00 94.62 119 LYS A N 1
ATOM 966 C CA . LYS A 1 119 ? 18.093 12.802 -8.760 1.00 94.62 119 LYS A CA 1
ATOM 967 C C . LYS A 1 119 ? 16.838 11.988 -8.491 1.00 94.62 119 LYS A C 1
ATOM 969 O O . LYS A 1 119 ? 16.605 10.952 -9.105 1.00 94.62 119 LYS A O 1
ATOM 974 N N . ASN A 1 120 ? 16.015 12.486 -7.576 1.00 95.94 120 ASN A N 1
ATOM 975 C CA . ASN A 1 120 ? 14.790 11.827 -7.148 1.00 95.94 120 ASN A CA 1
ATOM 976 C C . ASN A 1 120 ? 13.573 12.620 -7.626 1.00 95.94 120 ASN A C 1
ATOM 978 O O . ASN A 1 120 ? 13.520 13.837 -7.473 1.00 95.94 120 ASN A O 1
ATOM 982 N N . THR A 1 121 ? 12.582 11.932 -8.185 1.00 96.44 121 THR A N 1
ATOM 983 C CA . THR A 1 121 ? 11.282 12.516 -8.547 1.00 96.44 121 THR A CA 1
ATOM 984 C C . THR A 1 121 ? 10.173 11.649 -7.975 1.00 96.44 121 THR A C 1
ATOM 986 O O . THR A 1 121 ? 10.180 10.440 -8.179 1.00 96.44 121 THR A O 1
ATOM 989 N N . LEU A 1 122 ? 9.219 12.252 -7.266 1.00 96.25 122 LEU A N 1
ATOM 990 C CA . LEU A 1 122 ? 8.054 11.560 -6.718 1.00 96.25 122 LEU A CA 1
ATOM 991 C C . LEU A 1 122 ? 6.804 11.997 -7.481 1.00 96.25 122 LEU A C 1
ATOM 993 O O . LEU A 1 122 ? 6.468 13.179 -7.483 1.00 96.25 122 LEU A O 1
ATOM 997 N N . THR A 1 123 ? 6.118 11.049 -8.116 1.00 96.12 123 THR A N 1
ATOM 998 C CA . THR A 1 123 ? 4.929 11.323 -8.933 1.00 96.12 123 THR A CA 1
ATOM 999 C C . THR A 1 123 ? 3.704 10.662 -8.305 1.00 96.12 123 THR A C 1
ATOM 1001 O O . THR A 1 123 ? 3.638 9.431 -8.295 1.00 96.12 123 THR A O 1
ATOM 1004 N N . PRO A 1 124 ? 2.737 11.432 -7.773 1.00 95.25 124 PRO A N 1
ATOM 1005 C CA . PRO A 1 124 ? 1.474 10.881 -7.295 1.00 95.25 124 PRO A CA 1
ATOM 1006 C C . PRO A 1 124 ? 0.691 10.218 -8.431 1.00 95.25 124 PRO A C 1
ATOM 1008 O O . PRO A 1 124 ? 0.586 10.776 -9.523 1.00 95.25 124 PRO A O 1
ATOM 1011 N N . VAL A 1 125 ? 0.107 9.056 -8.156 1.00 92.50 125 VAL A N 1
ATOM 1012 C CA . VAL A 1 125 ? -0.747 8.318 -9.091 1.00 92.50 125 VAL A CA 1
ATOM 1013 C C . VAL A 1 125 ? -2.175 8.367 -8.569 1.00 92.50 125 VAL A C 1
ATOM 1015 O O . VAL A 1 125 ? -2.444 7.947 -7.446 1.00 92.50 125 VAL A O 1
ATOM 1018 N N . LYS A 1 126 ? -3.077 8.930 -9.376 1.00 85.31 126 LYS A N 1
ATOM 1019 C CA . LYS A 1 126 ? -4.495 9.095 -9.024 1.00 85.31 126 LYS A CA 1
ATOM 1020 C C . LYS A 1 126 ? -5.385 8.034 -9.658 1.00 85.31 126 LYS A C 1
ATOM 1022 O O . LYS A 1 126 ? -6.349 7.612 -9.035 1.00 85.31 126 LYS A O 1
ATOM 1027 N N . ASP A 1 127 ? -5.016 7.586 -10.853 1.00 82.12 127 ASP A N 1
ATOM 1028 C CA . ASP A 1 127 ? -5.792 6.624 -11.621 1.00 82.12 127 ASP A CA 1
ATOM 1029 C C . ASP A 1 127 ? -5.110 5.262 -11.553 1.00 82.12 127 ASP A C 1
ATOM 1031 O O . ASP A 1 127 ? -3.997 5.069 -12.047 1.00 82.12 127 ASP A O 1
ATOM 1035 N N . PHE A 1 128 ? -5.777 4.318 -10.901 1.00 87.19 128 PHE A N 1
ATOM 1036 C CA . PHE A 1 128 ? -5.339 2.937 -10.807 1.00 87.19 128 PHE A CA 1
ATOM 1037 C C . PHE A 1 128 ? -6.546 2.012 -10.782 1.00 87.19 128 PHE A C 1
ATOM 1039 O O . PHE A 1 128 ? -7.634 2.363 -10.320 1.00 87.19 128 PHE A O 1
ATOM 1046 N N . VAL A 1 129 ? -6.333 0.798 -11.270 1.00 91.00 129 VAL A N 1
ATOM 1047 C CA . VAL A 1 129 ? -7.339 -0.254 -11.191 1.00 91.00 129 VAL A CA 1
ATOM 1048 C C . VAL A 1 129 ? -7.235 -0.902 -9.828 1.00 91.00 129 VAL A C 1
ATOM 1050 O O . VAL A 1 129 ? -6.136 -1.130 -9.327 1.00 91.00 129 VAL A O 1
ATOM 1053 N N . HIS A 1 130 ? -8.374 -1.185 -9.211 1.00 91.75 130 HIS A N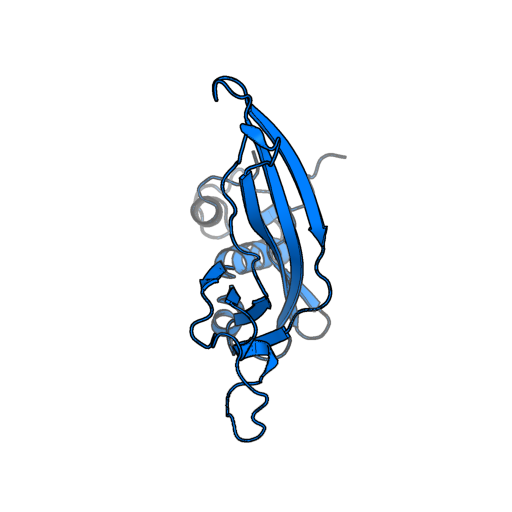 1
ATOM 1054 C CA . HIS A 1 130 ? -8.411 -1.827 -7.911 1.00 91.75 130 HIS A CA 1
ATOM 1055 C C . HIS A 1 130 ? -9.460 -2.933 -7.869 1.00 91.75 130 HIS A C 1
ATOM 1057 O O . HIS A 1 130 ? -10.408 -2.956 -8.653 1.00 91.75 130 HIS A O 1
ATOM 1063 N N . ARG A 1 131 ? -9.264 -3.867 -6.945 1.00 89.62 131 ARG A N 1
ATOM 1064 C CA . ARG A 1 131 ? -10.151 -4.992 -6.671 1.00 89.62 131 ARG A CA 1
ATOM 1065 C C . ARG A 1 131 ? -10.336 -5.081 -5.166 1.00 89.62 131 ARG A C 1
ATOM 1067 O O . ARG A 1 131 ? -9.359 -5.167 -4.424 1.00 89.62 131 ARG A O 1
ATOM 1074 N N . LEU A 1 132 ? -11.586 -5.048 -4.724 1.00 87.81 132 LEU A N 1
ATOM 1075 C CA . LEU A 1 132 ? -11.923 -5.229 -3.320 1.00 87.81 132 LEU A CA 1
ATOM 1076 C C . LEU A 1 132 ? -12.070 -6.724 -3.016 1.00 87.81 132 LEU A C 1
ATOM 1078 O O . LEU A 1 132 ? -12.774 -7.444 -3.723 1.00 87.81 132 LEU A O 1
ATOM 1082 N N . LEU A 1 133 ? -11.401 -7.175 -1.963 1.00 85.19 133 LEU A N 1
ATOM 1083 C CA . LEU A 1 133 ? -11.521 -8.501 -1.371 1.00 85.19 133 LEU A CA 1
ATOM 1084 C C . LEU A 1 133 ? -12.102 -8.363 0.047 1.00 85.19 133 LEU A C 1
ATOM 1086 O O . LEU A 1 133 ? -11.991 -7.294 0.646 1.00 85.19 133 LEU A O 1
ATOM 1090 N N . PRO A 1 134 ? -12.655 -9.439 0.635 1.00 79.00 134 PRO A N 1
ATOM 1091 C CA . PRO A 1 134 ? -13.239 -9.392 1.978 1.00 79.00 134 PRO A CA 1
ATOM 1092 C C . PRO A 1 134 ? -12.333 -8.807 3.073 1.00 79.00 134 PRO A C 1
ATOM 1094 O O . PRO A 1 134 ? -12.823 -8.204 4.022 1.00 79.00 134 PRO A O 1
ATOM 1097 N N . ASN A 1 135 ? -11.017 -8.996 2.961 1.00 80.94 135 ASN A N 1
ATOM 1098 C CA . ASN A 1 135 ? -10.027 -8.568 3.951 1.00 80.94 135 ASN A CA 1
ATOM 1099 C C . ASN A 1 135 ? -8.904 -7.698 3.361 1.00 80.94 135 ASN A C 1
ATOM 1101 O O . ASN A 1 135 ? -7.904 -7.450 4.043 1.00 80.94 135 ASN A O 1
ATOM 1105 N N . ALA A 1 136 ? -9.023 -7.287 2.095 1.00 88.00 136 ALA A N 1
ATOM 1106 C CA . ALA A 1 136 ? -7.951 -6.587 1.403 1.00 88.00 136 ALA A CA 1
ATOM 1107 C C . ALA A 1 136 ? -8.445 -5.687 0.265 1.00 88.00 136 ALA A C 1
ATOM 1109 O O . ALA A 1 136 ? -9.424 -5.986 -0.410 1.00 88.00 136 ALA A O 1
ATOM 1110 N N . LEU A 1 137 ? -7.699 -4.621 0.001 1.00 91.19 137 LEU A N 1
ATOM 1111 C CA . LEU A 1 137 ? -7.771 -3.844 -1.229 1.00 91.19 137 LEU A CA 1
ATOM 1112 C C . LEU A 1 137 ? -6.545 -4.183 -2.080 1.00 91.19 137 LEU A C 1
ATOM 1114 O O . LEU A 1 137 ? -5.410 -3.976 -1.648 1.00 91.19 137 LEU A O 1
ATOM 1118 N N . GLU A 1 138 ? -6.763 -4.688 -3.289 1.00 94.44 138 GLU A N 1
ATOM 1119 C CA . GLU A 1 138 ? -5.707 -4.866 -4.284 1.00 94.44 138 GLU A CA 1
ATOM 1120 C C . GLU A 1 138 ? -5.726 -3.699 -5.271 1.00 94.44 138 GLU A C 1
ATOM 1122 O O . GLU A 1 138 ? -6.781 -3.305 -5.760 1.00 94.44 138 GLU A O 1
ATOM 1127 N N . ILE A 1 139 ? -4.553 -3.151 -5.565 1.00 95.62 139 ILE A N 1
ATOM 1128 C CA . ILE A 1 139 ? -4.318 -2.056 -6.503 1.00 95.62 139 ILE A CA 1
ATOM 1129 C C . ILE A 1 139 ? -3.340 -2.560 -7.565 1.00 95.62 139 ILE A C 1
ATOM 1131 O O . ILE A 1 139 ? -2.286 -3.111 -7.248 1.00 95.62 139 ILE A O 1
ATOM 1135 N N . PHE A 1 140 ? -3.681 -2.361 -8.831 1.00 95.69 140 PHE A N 1
ATOM 1136 C CA . PHE A 1 140 ? -2.939 -2.857 -9.981 1.00 95.69 140 PHE A CA 1
ATOM 1137 C C . PHE A 1 140 ? -2.320 -1.695 -10.746 1.00 95.69 140 PHE A C 1
ATOM 1139 O O . PHE A 1 140 ? -3.012 -0.775 -11.187 1.00 95.69 140 PHE A O 1
ATOM 1146 N N . VAL A 1 141 ? -0.996 -1.735 -10.883 1.00 95.56 141 VAL A N 1
ATOM 1147 C CA . VAL A 1 141 ? -0.193 -0.660 -11.472 1.00 95.56 141 VAL A CA 1
ATOM 1148 C C . VAL A 1 141 ? 0.901 -1.211 -12.372 1.00 95.56 141 VAL A C 1
ATOM 1150 O O . VAL A 1 141 ? 1.258 -2.389 -12.319 1.00 95.56 141 VAL A O 1
ATOM 1153 N N . ASN A 1 142 ? 1.448 -0.339 -13.215 1.00 94.31 142 ASN A N 1
ATOM 1154 C CA . ASN A 1 142 ? 2.567 -0.683 -14.076 1.00 94.31 142 ASN A CA 1
ATOM 1155 C C . ASN A 1 142 ? 3.861 -0.077 -13.525 1.00 94.31 142 ASN A C 1
ATOM 1157 O O . ASN A 1 142 ? 4.043 1.139 -13.553 1.00 94.31 142 ASN A O 1
ATOM 1161 N N . THR A 1 143 ? 4.755 -0.924 -13.025 1.00 95.06 143 THR A N 1
ATOM 1162 C CA . THR A 1 143 ? 6.115 -0.538 -12.646 1.00 95.06 143 THR A CA 1
ATOM 1163 C C . THR A 1 143 ? 6.974 -0.484 -13.904 1.00 95.06 143 THR A C 1
ATOM 1165 O O . THR A 1 143 ? 7.121 -1.512 -14.573 1.00 95.06 143 THR A O 1
ATOM 1168 N N . PRO A 1 144 ? 7.558 0.675 -14.251 1.00 95.12 144 PRO A N 1
ATOM 1169 C CA . PRO A 1 144 ? 8.458 0.755 -15.389 1.00 95.12 144 PRO A CA 1
ATOM 1170 C C . PRO A 1 144 ? 9.719 -0.092 -15.154 1.00 95.12 144 PRO A C 1
ATOM 1172 O O . PRO A 1 144 ? 10.144 -0.258 -14.006 1.00 95.12 144 PRO A O 1
ATOM 1175 N N . PRO A 1 145 ? 10.347 -0.610 -16.222 1.00 92.94 145 PRO A N 1
ATOM 1176 C CA . PRO A 1 145 ? 11.552 -1.415 -16.096 1.00 92.94 145 PRO A CA 1
ATOM 1177 C C . PRO A 1 145 ? 12.710 -0.608 -15.497 1.00 92.94 145 PRO A C 1
ATOM 1179 O O . PRO A 1 145 ? 12.748 0.626 -15.545 1.00 92.94 145 PRO A O 1
ATOM 1182 N N . PHE A 1 146 ? 13.661 -1.339 -14.929 1.00 93.19 146 PHE A N 1
ATOM 1183 C CA . PHE A 1 146 ? 14.933 -0.796 -14.483 1.00 93.19 146 PHE A CA 1
ATOM 1184 C C . PHE A 1 146 ? 15.890 -0.646 -15.675 1.00 93.19 146 PHE A C 1
ATOM 1186 O O . PHE A 1 146 ? 15.963 -1.536 -16.524 1.00 93.19 146 PHE A O 1
ATOM 1193 N N . TYR A 1 147 ? 16.654 0.446 -15.704 1.00 92.94 147 TYR A N 1
ATOM 1194 C CA . TYR A 1 147 ? 17.684 0.694 -16.714 1.00 92.94 147 TYR A CA 1
ATOM 1195 C C . TYR A 1 147 ? 19.050 0.856 -16.045 1.00 92.94 147 TYR A C 1
ATOM 1197 O O . TYR A 1 147 ? 19.175 1.573 -15.052 1.00 92.94 147 TYR A O 1
ATOM 1205 N N . MET A 1 148 ? 20.076 0.200 -16.590 1.00 88.62 148 MET A N 1
ATOM 1206 C CA . MET A 1 148 ? 21.465 0.385 -16.154 1.00 88.62 148 MET A CA 1
ATOM 1207 C C . MET A 1 148 ? 22.011 1.731 -16.648 1.00 88.62 148 MET A C 1
ATOM 1209 O O . MET A 1 148 ? 21.546 2.258 -17.654 1.00 88.62 148 MET A O 1
ATOM 1213 N N . SER A 1 149 ? 23.017 2.272 -15.957 1.00 88.88 149 SER A N 1
ATOM 1214 C CA . SER A 1 149 ? 23.701 3.488 -16.404 1.00 88.88 149 SER A CA 1
ATOM 1215 C C . SER A 1 149 ? 24.561 3.233 -17.643 1.00 88.88 149 SER A C 1
ATOM 1217 O O . SER A 1 149 ? 25.235 2.203 -17.747 1.00 88.88 149 SER A O 1
ATOM 1219 N N . GLU A 1 150 ? 24.614 4.221 -18.539 1.00 89.31 150 GLU A N 1
ATOM 1220 C CA . GLU A 1 150 ? 25.546 4.261 -19.671 1.00 89.31 150 GLU A CA 1
ATOM 1221 C C . GLU A 1 150 ? 26.397 5.541 -19.589 1.00 89.31 150 GLU A C 1
ATOM 1223 O O . GLU A 1 150 ? 26.062 6.559 -20.203 1.00 89.31 150 GLU A O 1
ATOM 1228 N N . PRO A 1 151 ? 27.516 5.521 -18.836 1.00 83.44 151 PRO A N 1
ATOM 1229 C CA . PRO A 1 151 ? 28.311 6.724 -18.572 1.00 83.44 151 PRO A CA 1
ATOM 1230 C C . PRO A 1 151 ? 28.882 7.385 -19.832 1.00 83.44 151 PRO A C 1
ATOM 1232 O O . PRO A 1 151 ? 28.973 8.606 -19.896 1.00 83.44 151 PRO A O 1
ATOM 1235 N N . LEU A 1 152 ? 29.222 6.594 -20.859 1.00 86.12 152 LEU A N 1
ATOM 1236 C CA . LEU A 1 152 ? 29.748 7.104 -22.134 1.00 86.12 152 LEU A CA 1
ATOM 1237 C C . LEU A 1 152 ? 28.730 7.976 -22.886 1.00 86.12 152 LEU A C 1
ATOM 1239 O O . LEU A 1 152 ? 29.119 8.927 -23.555 1.00 86.12 152 LEU A O 1
ATOM 1243 N N . ASN A 1 153 ? 27.440 7.669 -22.734 1.00 87.25 153 ASN A N 1
ATOM 1244 C CA . ASN A 1 153 ? 26.328 8.407 -23.334 1.00 87.25 153 ASN A CA 1
ATOM 1245 C C . ASN A 1 153 ? 25.695 9.404 -22.347 1.00 87.25 153 ASN A C 1
ATOM 1247 O O . ASN A 1 153 ? 24.670 10.008 -22.657 1.00 87.25 153 ASN A O 1
ATOM 1251 N N . ASN A 1 154 ? 26.285 9.566 -21.154 1.00 84.88 154 ASN A N 1
ATOM 1252 C CA . ASN A 1 154 ? 25.751 10.365 -20.052 1.00 84.88 154 ASN A CA 1
ATOM 1253 C C . ASN A 1 154 ? 24.308 9.975 -19.651 1.00 84.88 154 ASN A C 1
ATOM 1255 O O . ASN A 1 154 ? 23.494 10.835 -19.305 1.00 84.88 154 ASN A O 1
ATOM 1259 N N . LEU A 1 155 ? 23.976 8.679 -19.712 1.00 90.00 155 LEU A N 1
ATOM 1260 C CA . LEU A 1 155 ? 22.661 8.167 -19.315 1.00 90.00 155 LEU A CA 1
ATOM 1261 C C . LEU A 1 155 ? 22.700 7.605 -17.884 1.00 90.00 155 LEU A C 1
ATOM 1263 O O . LEU A 1 155 ? 23.587 6.802 -17.563 1.00 90.00 155 LEU A O 1
ATOM 1267 N N . PRO A 1 156 ? 21.747 7.992 -17.016 1.00 92.25 156 PRO A N 1
ATOM 1268 C CA . PRO A 1 156 ? 21.694 7.512 -15.642 1.00 92.25 156 PRO A CA 1
ATOM 1269 C C . PRO A 1 156 ? 21.175 6.075 -15.566 1.00 92.25 156 PRO A C 1
ATOM 1271 O O . PRO A 1 156 ? 20.417 5.626 -16.424 1.00 92.25 156 PRO A O 1
ATOM 1274 N N . ALA A 1 157 ? 21.510 5.381 -14.479 1.00 93.38 157 ALA A N 1
ATOM 1275 C CA . ALA A 1 157 ? 20.729 4.223 -14.069 1.00 93.38 157 ALA A CA 1
ATOM 1276 C C . ALA A 1 157 ? 19.372 4.722 -13.564 1.00 93.38 157 ALA A C 1
ATOM 1278 O O . ALA A 1 157 ? 19.310 5.719 -12.843 1.00 93.38 157 ALA A O 1
ATOM 1279 N N . VAL A 1 158 ? 18.287 4.050 -13.935 1.00 95.75 158 VAL A N 1
ATOM 1280 C CA . VAL A 1 158 ? 16.928 4.459 -13.566 1.00 95.75 158 VAL A CA 1
ATOM 1281 C C . VAL A 1 158 ? 16.255 3.326 -12.814 1.00 95.75 158 VAL A C 1
ATOM 1283 O O . VAL A 1 158 ? 16.032 2.249 -13.368 1.00 95.75 158 VAL A O 1
ATOM 1286 N N . SER A 1 159 ? 15.892 3.590 -11.561 1.00 95.88 159 SER A N 1
ATOM 1287 C CA . SER A 1 159 ? 15.111 2.681 -10.727 1.00 95.88 159 SER A CA 1
ATOM 1288 C C . SER A 1 159 ? 13.796 3.317 -10.286 1.00 95.88 159 SER A C 1
ATOM 1290 O O . SER A 1 159 ? 13.635 4.542 -10.267 1.00 95.88 159 SER A O 1
ATOM 1292 N N . HIS A 1 160 ? 12.834 2.456 -9.962 1.00 96.50 160 HIS A N 1
ATOM 1293 C CA . HIS A 1 160 ? 11.490 2.851 -9.574 1.00 96.50 160 HIS A CA 1
ATOM 1294 C C . HIS A 1 160 ? 11.100 2.157 -8.273 1.00 96.50 160 HIS A C 1
ATOM 1296 O O . HIS A 1 160 ? 11.345 0.965 -8.101 1.00 96.50 160 HIS A O 1
ATOM 1302 N N . GLN A 1 161 ? 10.469 2.903 -7.371 1.00 96.06 161 GLN A N 1
ATOM 1303 C CA . GLN A 1 161 ? 9.955 2.387 -6.110 1.00 96.06 161 GLN A CA 1
ATOM 1304 C C . GLN A 1 161 ? 8.574 2.972 -5.830 1.00 96.06 161 GLN A C 1
ATOM 1306 O O . GLN A 1 161 ? 8.365 4.182 -5.929 1.00 96.06 161 GLN A O 1
ATOM 1311 N N . TRP A 1 162 ? 7.632 2.118 -5.442 1.00 96.56 162 TRP A N 1
ATOM 1312 C CA . TRP A 1 162 ? 6.301 2.549 -5.030 1.00 96.56 162 TRP A CA 1
ATOM 1313 C C . TRP A 1 162 ? 6.294 3.019 -3.577 1.00 96.56 162 TRP A C 1
ATOM 1315 O O . TRP A 1 162 ? 6.762 2.325 -2.677 1.00 96.56 162 TRP A O 1
ATOM 1325 N N . TYR A 1 163 ? 5.724 4.200 -3.366 1.00 95.56 163 TYR A N 1
ATOM 1326 C CA . TYR A 1 163 ? 5.394 4.759 -2.065 1.00 95.56 163 TYR A CA 1
ATOM 1327 C C . TYR A 1 163 ? 3.892 4.640 -1.875 1.00 95.56 163 TYR A C 1
ATOM 1329 O O . TYR A 1 163 ? 3.110 5.222 -2.628 1.00 95.56 163 TYR A O 1
ATOM 1337 N N . VAL A 1 164 ? 3.503 3.874 -0.863 1.00 93.81 164 VAL A N 1
ATOM 1338 C CA . VAL A 1 164 ? 2.107 3.559 -0.575 1.00 93.81 164 VAL A CA 1
ATOM 1339 C C . VAL A 1 164 ? 1.808 3.998 0.845 1.00 93.81 164 VAL A C 1
ATOM 1341 O O . VAL A 1 164 ? 2.541 3.666 1.776 1.00 93.81 164 VAL A O 1
ATOM 1344 N N . ARG A 1 165 ? 0.717 4.735 1.017 1.00 91.38 165 ARG A N 1
ATOM 1345 C CA . ARG A 1 165 ? 0.153 5.049 2.326 1.00 91.38 165 ARG A CA 1
ATOM 1346 C C . ARG A 1 165 ? -1.314 4.669 2.307 1.00 91.38 165 ARG A C 1
ATOM 1348 O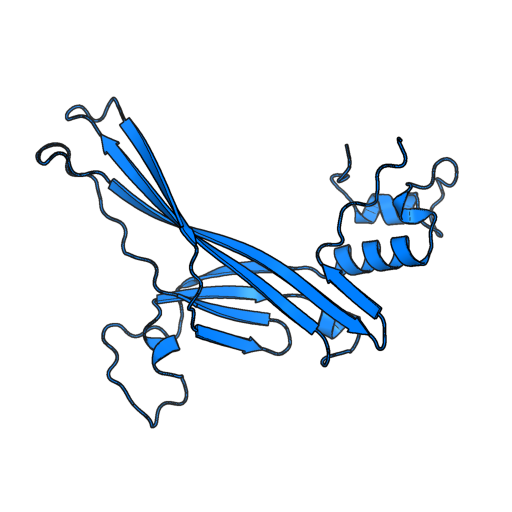 O . ARG A 1 165 ? -2.039 5.097 1.420 1.00 91.38 165 ARG A O 1
ATOM 1355 N N . ALA A 1 166 ? -1.746 3.902 3.295 1.00 89.12 166 ALA A N 1
ATOM 1356 C CA . ALA A 1 166 ? -3.142 3.537 3.466 1.00 89.12 166 ALA A CA 1
ATOM 1357 C C . ALA A 1 166 ? -3.695 4.155 4.753 1.00 89.12 166 ALA A C 1
ATOM 1359 O O . ALA A 1 166 ? -2.980 4.281 5.748 1.00 89.12 166 ALA A O 1
ATOM 1360 N N . GLN A 1 167 ? -4.965 4.529 4.715 1.00 88.44 167 GLN A N 1
ATOM 1361 C CA . GLN A 1 167 ? -5.771 4.908 5.860 1.00 88.44 167 GLN A CA 1
ATOM 1362 C C . GLN A 1 167 ? -7.075 4.129 5.770 1.00 88.44 167 GLN A C 1
ATOM 1364 O O . GLN A 1 167 ? -7.825 4.271 4.809 1.00 88.44 167 GLN A O 1
ATOM 1369 N N . LEU A 1 168 ? -7.324 3.283 6.758 1.00 87.25 168 LEU A N 1
ATOM 1370 C CA . LEU A 1 168 ? -8.578 2.554 6.840 1.00 87.25 168 LEU A CA 1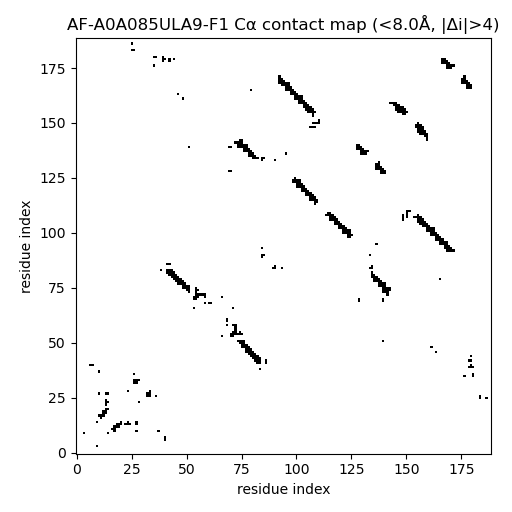
ATOM 1371 C C . LEU A 1 168 ? -9.547 3.366 7.683 1.00 87.25 168 LEU A C 1
ATOM 1373 O O . LEU A 1 168 ? -9.135 4.080 8.590 1.00 87.25 168 LEU A O 1
ATOM 1377 N N . SER A 1 169 ? -10.833 3.256 7.411 1.00 86.75 169 SER A N 1
ATOM 1378 C CA . SER A 1 169 ? -11.865 3.794 8.280 1.00 86.75 169 SER A CA 1
ATOM 1379 C C . SER A 1 169 ? -12.998 2.798 8.427 1.00 86.75 169 SER A C 1
ATOM 1381 O O . SER A 1 169 ? -13.199 1.961 7.558 1.00 86.75 169 SER A O 1
ATOM 1383 N N . LEU A 1 170 ? -13.699 2.845 9.551 1.00 84.44 170 LEU A N 1
ATOM 1384 C CA . LEU A 1 170 ? -14.853 2.002 9.827 1.00 84.44 170 LEU A CA 1
ATOM 1385 C C . LEU A 1 170 ? -16.009 2.889 10.264 1.00 84.44 170 LEU A C 1
ATOM 1387 O O . LEU A 1 170 ? -15.870 3.667 11.206 1.00 84.44 170 LEU A O 1
ATOM 1391 N N . ARG A 1 171 ? -17.158 2.734 9.615 1.00 83.56 171 ARG A N 1
ATOM 1392 C CA . ARG A 1 171 ? -18.410 3.383 10.003 1.00 83.56 171 ARG A CA 1
ATOM 1393 C C . ARG A 1 171 ? -19.212 2.454 10.908 1.00 83.56 171 ARG A C 1
ATOM 1395 O O . ARG A 1 171 ? -19.579 1.362 10.496 1.00 83.56 171 ARG A O 1
ATOM 1402 N N . ASP A 1 172 ? -19.493 2.920 12.116 1.00 78.12 172 ASP A N 1
ATOM 1403 C CA . ASP A 1 172 ? -20.306 2.242 13.125 1.00 78.12 172 ASP A CA 1
ATOM 1404 C C . ASP A 1 172 ? -21.446 3.182 13.543 1.00 78.12 172 ASP A C 1
ATOM 1406 O O . ASP A 1 172 ? -21.297 4.049 14.410 1.00 78.12 172 ASP A O 1
ATOM 1410 N N . GLY A 1 173 ? -22.565 3.100 12.818 1.00 79.31 173 GLY A N 1
ATOM 1411 C CA . GLY A 1 173 ? -23.689 4.027 12.963 1.00 79.31 173 GLY A CA 1
ATOM 1412 C C . GLY A 1 173 ? -23.251 5.494 12.787 1.00 79.31 173 GLY A C 1
ATOM 1413 O O . GLY A 1 173 ? -22.800 5.860 11.700 1.00 79.31 173 GLY A O 1
ATOM 1414 N N . PRO A 1 174 ? -23.378 6.359 13.817 1.00 79.00 174 PRO A N 1
ATOM 1415 C CA . PRO A 1 174 ? -22.938 7.754 13.745 1.00 79.00 174 PRO A CA 1
ATOM 1416 C C . PRO A 1 174 ? -21.419 7.943 13.920 1.00 79.00 174 PRO A C 1
ATOM 1418 O O . PRO A 1 174 ? -20.923 9.053 13.727 1.00 79.00 174 PRO A O 1
ATOM 1421 N N . ARG A 1 175 ? -20.671 6.906 14.325 1.00 78.44 175 ARG A N 1
ATOM 1422 C CA . ARG A 1 175 ? -19.232 6.992 14.618 1.00 78.44 175 ARG A CA 1
ATOM 1423 C C . ARG A 1 175 ? -18.404 6.565 13.406 1.00 78.44 175 ARG A C 1
ATOM 1425 O O . ARG A 1 175 ? -18.750 5.620 12.705 1.00 78.44 175 ARG A O 1
ATOM 1432 N N . THR A 1 176 ? -17.294 7.263 13.160 1.00 85.06 176 THR A N 1
ATOM 1433 C CA . THR A 1 176 ? -16.289 6.869 12.159 1.00 85.06 176 THR A CA 1
ATOM 1434 C C . THR A 1 176 ? -14.941 6.695 12.840 1.00 85.06 176 THR A C 1
ATOM 1436 O O . THR A 1 176 ? -14.375 7.647 13.374 1.00 85.06 176 THR A O 1
ATOM 1439 N N . TRP A 1 177 ? -14.436 5.472 12.803 1.00 83.44 177 TRP A N 1
ATOM 1440 C CA . TRP A 1 177 ? -13.117 5.081 13.278 1.00 83.44 177 TRP A CA 1
ATOM 1441 C C . TRP A 1 177 ? -12.118 5.162 12.114 1.00 83.44 177 TRP A C 1
ATOM 1443 O O . TRP A 1 177 ? -12.502 4.958 10.970 1.00 83.44 177 TRP A O 1
ATOM 1453 N N . VAL A 1 178 ? -10.849 5.463 12.375 1.00 85.69 178 VAL A N 1
ATOM 1454 C CA . VAL A 1 178 ? -9.782 5.747 11.400 1.00 85.69 178 VAL A CA 1
ATOM 1455 C C . VAL A 1 178 ? -8.456 5.105 11.841 1.00 85.69 178 VAL A C 1
ATOM 1457 O O . VAL A 1 178 ? -7.960 5.326 12.941 1.00 85.69 178 VAL A O 1
ATOM 1460 N N . PHE A 1 179 ? -7.832 4.332 10.961 1.00 84.62 179 PHE A N 1
ATOM 1461 C CA . PHE A 1 179 ? -6.678 3.495 11.270 1.00 84.62 179 PHE A CA 1
ATOM 1462 C C . PHE A 1 179 ? -5.493 3.762 10.320 1.00 84.62 179 PHE A C 1
ATOM 1464 O O . PHE A 1 179 ? -5.714 3.972 9.123 1.00 84.62 179 PHE A O 1
ATOM 1471 N N . PRO A 1 180 ? -4.233 3.710 10.803 1.00 78.06 180 PRO A N 1
ATOM 1472 C CA . PRO A 1 180 ? -3.851 3.566 12.213 1.00 78.06 180 PRO A CA 1
ATOM 1473 C C . PRO A 1 180 ? -4.387 4.733 13.051 1.00 78.06 180 PRO A C 1
ATOM 1475 O O . PRO A 1 180 ? -4.567 5.831 12.518 1.00 78.06 180 PRO A O 1
ATOM 147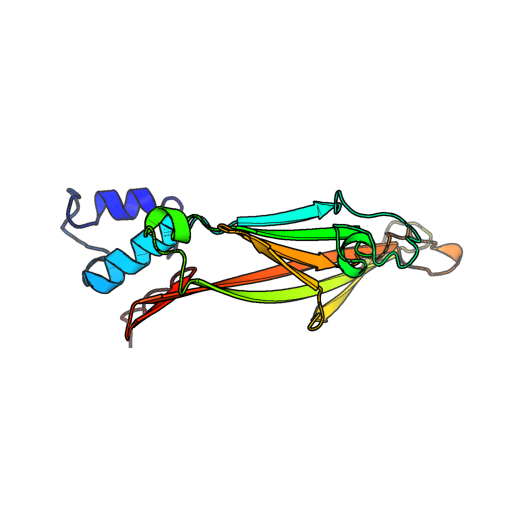8 N N . ALA A 1 181 ? -4.702 4.469 14.327 1.00 70.00 181 ALA A N 1
ATOM 1479 C CA . ALA A 1 181 ? -5.266 5.497 15.191 1.00 70.00 181 ALA A CA 1
ATOM 1480 C C . ALA A 1 181 ? -4.309 6.697 15.205 1.00 70.00 181 ALA A C 1
ATOM 1482 O O . ALA A 1 181 ? -3.089 6.504 15.296 1.00 70.00 181 ALA A O 1
ATOM 1483 N N . PRO A 1 182 ? -4.826 7.930 15.062 1.00 66.88 182 PRO A N 1
ATOM 1484 C CA . PRO A 1 182 ? -3.989 9.106 15.182 1.00 66.88 182 PRO A CA 1
ATOM 1485 C C . PRO A 1 182 ? -3.285 9.093 16.543 1.00 66.88 182 PRO A C 1
ATOM 1487 O O . PRO A 1 182 ? -3.828 8.548 17.510 1.00 66.88 182 PRO A O 1
ATOM 1490 N N . PRO A 1 183 ? -2.091 9.701 16.637 1.00 64.00 183 PRO A N 1
ATOM 1491 C CA . PRO A 1 183 ? -1.450 9.892 17.922 1.00 64.00 183 PRO A CA 1
ATOM 1492 C C . PRO A 1 183 ? -2.440 10.577 18.878 1.00 64.00 183 PRO A C 1
ATOM 1494 O O . PRO A 1 183 ? -3.139 11.505 18.449 1.00 64.00 183 PRO A O 1
ATOM 1497 N N . PRO A 1 184 ? -2.525 10.140 20.143 1.00 58.41 184 PRO A N 1
ATOM 1498 C CA . PRO A 1 184 ? -3.295 10.852 21.155 1.00 58.41 184 PRO A CA 1
ATOM 1499 C C . PRO A 1 184 ? -2.863 12.328 21.197 1.00 58.41 184 PRO A C 1
ATOM 1501 O O . PRO A 1 184 ? -1.737 12.666 20.835 1.00 58.41 184 PRO A O 1
ATOM 1504 N N . LYS A 1 185 ? -3.738 13.249 21.603 1.00 57.16 185 LYS A N 1
ATOM 1505 C CA . LYS A 1 185 ? -3.290 14.638 21.781 1.00 57.16 185 LYS A CA 1
ATOM 1506 C C . LYS A 1 185 ? -2.290 14.682 22.939 1.00 57.16 185 LYS A C 1
ATOM 1508 O O . LYS A 1 185 ? -2.566 14.122 23.997 1.00 57.16 185 LYS A O 1
ATOM 1513 N N . ASP A 1 186 ? -1.144 15.322 22.726 1.00 50.72 186 ASP A N 1
ATOM 1514 C CA . ASP A 1 186 ? -0.197 15.606 23.806 1.00 50.72 186 ASP A CA 1
ATOM 1515 C C . ASP A 1 186 ? -0.890 16.573 24.788 1.00 50.72 186 ASP A C 1
ATOM 1517 O O . ASP A 1 186 ? -1.430 17.587 24.334 1.00 50.72 186 ASP A O 1
ATOM 1521 N N . PRO A 1 187 ? -0.965 16.279 26.100 1.00 45.69 187 PRO A N 1
ATOM 1522 C CA . PRO A 1 187 ? -1.691 17.123 27.050 1.00 45.69 187 PRO A CA 1
ATOM 1523 C C . PRO A 1 187 ? -0.981 18.442 27.393 1.00 45.69 187 PRO A C 1
ATOM 1525 O O . PRO A 1 187 ? -1.466 19.175 28.254 1.00 45.69 187 PRO A O 1
ATOM 1528 N N . THR A 1 188 ? 0.147 18.778 26.765 1.00 47.84 188 THR A N 1
ATOM 1529 C CA . THR A 1 188 ? 0.807 20.065 27.011 1.00 47.84 188 THR A CA 1
ATOM 1530 C C . THR A 1 188 ? 0.216 21.191 26.153 1.00 47.84 188 THR A C 1
ATOM 1532 O O . THR A 1 188 ? 0.189 21.047 24.928 1.00 47.84 188 THR A O 1
ATOM 1535 N N . PRO A 1 189 ? -0.248 22.290 26.782 1.00 43.97 189 PRO A N 1
ATOM 1536 C CA . PRO A 1 189 ? -0.736 23.490 26.101 1.00 43.97 189 PRO A CA 1
ATOM 1537 C C . PRO A 1 189 ? 0.361 24.252 25.348 1.00 43.97 189 PRO A C 1
ATOM 1539 O O . PRO A 1 189 ? 1.549 24.142 25.735 1.00 43.97 189 PRO A O 1
#